Protein 2QK1 (pdb70)

B-factor: mean 17.21, std 9.14, range [5.7, 59.02]

Nearest PDB structures (foldseek):
  4u3j-assembly1_C  TM=9.908E-01  e=1.001E-27  Saccharomyces cerevisiae
  6mzf-assembly2_Z  TM=9.252E-01  e=6.925E-16  Lachancea kluyveri NRRL Y-12651
  6mze-assembly2_Z  TM=9.249E-01  e=9.426E-16  Lachancea kluyveri NRRL Y-12651
  6mzf-assembly2_S  TM=9.230E-01  e=1.341E-15  Lachancea kluyveri NRRL Y-12651
  6mze-assembly2_S  TM=9.216E-01  e=4.032E-15  Lachancea kluyveri NRRL Y-12651

CATH classification: 1.25.10.10

Organism: Saccharomyces cerevisiae (strain ATCC 204508 / S288c) (NCBI:txid559292)

Structure (mmCIF, N/CA/C/O backbone):
data_2QK1
#
_entry.id   2QK1
#
_cell.length_a   28.441
_cell.length_b   80.649
_cell.length_c   97.919
_cell.angle_alpha   90.000
_cell.angle_beta   90.000
_cell.angle_gamma   90.000
#
_symmetry.space_group_name_H-M   'P 21 21 21'
#
loop_
_entity.id
_entity.type
_entity.pdbx_description
1 polymer 'Protein STU2'
2 water water
#
loop_
_atom_site.group_PDB
_atom_site.id
_atom_site.type_symbol
_atom_site.label_atom_id
_atom_site.label_alt_id
_atom_site.label_comp_id
_atom_site.label_asym_id
_atom_site.label_entity_id
_atom_site.label_seq_id
_atom_site.pdbx_PDB_ins_code
_atom_site.Cartn_x
_atom_site.Cartn_y
_atom_site.Cartn_z
_atom_site.occupancy
_atom_site.B_iso_or_equiv
_atom_site.auth_seq_id
_atom_site.auth_comp_id
_atom_site.auth_asym_id
_atom_site.auth_atom_id
_atom_site.pdbx_PDB_model_num
ATOM 1 N N . SER A 1 2 ? 1.629 43.398 10.159 1.00 33.77 313 SER A N 1
ATOM 2 C CA . SER A 1 2 ? 1.156 43.498 8.749 1.00 32.35 313 SER A CA 1
ATOM 3 C C . SER A 1 2 ? 2.042 42.687 7.806 1.00 30.16 313 SER A C 1
ATOM 4 O O . SER A 1 2 ? 2.327 43.113 6.683 1.00 30.29 313 SER A O 1
ATOM 7 N N . HIS A 1 3 ? 2.482 41.520 8.271 1.00 27.27 314 HIS A N 1
ATOM 8 C CA . HIS A 1 3 ? 3.324 40.645 7.461 1.00 24.49 314 HIS A CA 1
ATOM 9 C C . HIS A 1 3 ? 2.797 39.211 7.469 1.00 22.15 314 HIS A C 1
ATOM 10 O O . HIS A 1 3 ? 1.971 38.846 8.307 1.00 21.55 314 HIS A O 1
ATOM 25 N N . ALA A 1 5 ? 4.617 36.121 7.763 1.00 13.92 316 ALA A N 1
ATOM 26 C CA . ALA A 1 5 ? 5.247 35.111 8.610 1.00 13.49 316 ALA A CA 1
ATOM 27 C C . ALA A 1 5 ? 4.950 35.245 10.104 1.00 13.89 316 ALA A C 1
ATOM 28 O O . ALA A 1 5 ? 4.767 36.344 10.619 1.00 15.67 316 ALA A O 1
ATOM 30 N N . SER A 1 6 ? 4.896 34.102 10.783 1.00 12.64 317 SER A N 1
ATOM 31 C CA . SER A 1 6 ? 4.685 34.034 12.230 1.00 13.30 317 SER A CA 1
ATOM 32 C C . SER A 1 6 ? 5.720 33.007 12.653 1.00 12.75 317 SER A C 1
ATOM 33 O O . SER A 1 6 ? 5.443 31.802 12.710 1.00 13.41 317 SER A O 1
ATOM 44 N N . LEU A 1 8 ? 9.149 31.420 14.994 1.00 11.54 319 LEU A N 1
ATOM 45 C CA . LEU A 1 8 ? 9.660 31.134 16.319 1.00 11.35 319 LEU A CA 1
ATOM 46 C C . LEU A 1 8 ? 10.808 32.121 16.538 1.00 10.64 319 LEU A C 1
ATOM 47 O O . LEU A 1 8 ? 11.691 32.248 15.694 1.00 11.18 319 LEU A O 1
ATOM 52 N N . PRO A 1 9 ? 10.796 32.855 17.658 1.00 11.72 320 PRO A N 1
ATOM 53 C CA . PRO A 1 9 ? 11.885 33.808 17.897 1.00 13.68 320 PRO A CA 1
ATOM 54 C C . PRO A 1 9 ? 13.224 33.092 18.082 1.00 13.36 320 PRO A C 1
ATOM 55 O O . PRO A 1 9 ? 13.276 31.981 18.614 1.00 13.71 320 PRO A O 1
ATOM 59 N N . GLU A 1 10 ? 14.302 33.726 17.634 1.00 13.57 321 GLU A N 1
ATOM 60 C CA . GLU A 1 10 ? 15.631 33.146 17.791 1.00 14.28 321 GLU A CA 1
ATOM 61 C C . GLU A 1 10 ? 16.150 33.452 19.190 1.00 14.20 321 GLU A C 1
ATOM 62 O O . GLU A 1 10 ? 15.757 34.447 19.810 1.00 15.72 321 GLU A O 1
ATOM 68 N N . GLU A 1 11 ? 17.032 32.592 19.682 1.00 13.00 322 GLU A N 1
ATOM 69 C CA . GLU A 1 11 ? 17.595 32.739 21.018 1.00 13.21 322 GLU A CA 1
ATOM 70 C C . GLU A 1 11 ? 19.111 32.861 20.971 1.00 12.50 322 GLU A C 1
ATOM 71 O O . GLU A 1 11 ? 19.745 32.454 20.002 1.00 11.43 322 GLU A O 1
ATOM 77 N N . THR A 1 12 ? 19.689 33.426 22.026 1.00 11.42 323 THR A N 1
ATOM 78 C CA . THR A 1 12 ? 21.140 33.536 22.114 1.00 11.44 323 THR A CA 1
ATOM 79 C C . THR A 1 12 ? 21.566 32.764 23.356 1.00 11.28 323 THR A C 1
ATOM 80 O O . THR A 1 12 ? 20.809 32.672 24.327 1.00 13.87 323 THR A O 1
ATOM 84 N N . ILE A 1 13 ? 22.763 32.189 23.322 1.00 10.54 324 ILE A N 1
ATOM 85 C CA . ILE A 1 13 ? 23.259 31.431 24.462 1.00 10.32 324 ILE A CA 1
ATOM 86 C C . ILE A 1 13 ? 24.662 31.863 24.887 1.00 10.66 324 ILE A C 1
ATOM 87 O O . ILE A 1 13 ? 25.068 31.621 26.022 1.00 12.59 324 ILE A O 1
ATOM 92 N N . LEU A 1 14 ? 25.399 32.498 23.980 1.00 11.83 325 LEU A N 1
ATOM 93 C CA . LEU A 1 14 ? 26.759 32.936 24.286 1.00 10.62 325 LEU A CA 1
ATOM 94 C C . LEU A 1 14 ? 26.785 33.950 25.430 1.00 12.09 325 LEU A C 1
ATOM 95 O O . LEU A 1 14 ? 27.740 34.000 26.211 1.00 13.50 325 LEU A O 1
ATOM 100 N N . ASP A 1 15 ? 25.726 34.742 25.535 1.00 12.03 326 ASP A N 1
ATOM 101 C CA . ASP A 1 15 ? 25.617 35.747 26.587 1.00 13.84 326 ASP A CA 1
ATOM 102 C C . ASP A 1 15 ? 25.290 35.089 27.927 1.00 13.58 326 ASP A C 1
ATOM 103 O O . ASP A 1 15 ? 25.350 35.736 28.977 1.00 15.40 326 ASP A O 1
ATOM 108 N N . LYS A 1 16 ? 24.953 33.803 27.888 1.00 13.17 327 LYS A N 1
ATOM 109 C CA . LYS A 1 16 ? 24.592 33.067 29.095 1.00 12.85 327 LYS A CA 1
ATOM 110 C C . LYS A 1 16 ? 25.691 32.152 29.624 1.00 13.20 327 LYS A C 1
ATOM 111 O O . LYS A 1 16 ? 25.476 31.398 30.576 1.00 12.42 327 LYS A O 1
ATOM 117 N N . LEU A 1 17 ? 26.862 32.199 28.997 1.00 13.35 328 LEU A N 1
ATOM 118 C CA . LEU A 1 17 ? 27.989 31.396 29.464 1.00 14.18 328 LEU A CA 1
ATOM 119 C C . LEU A 1 17 ? 28.511 32.054 30.736 1.00 13.47 328 LEU A C 1
ATOM 120 O O . LEU A 1 17 ? 28.771 33.256 30.747 1.00 14.55 328 LEU A O 1
ATOM 125 N N . PRO A 1 18 ? 28.661 31.284 31.826 1.00 13.42 329 PRO A N 1
ATOM 126 C CA . PRO A 1 18 ? 29.165 31.862 33.077 1.00 14.58 329 PRO A CA 1
ATOM 127 C C . PRO A 1 18 ? 30.528 32.523 32.867 1.00 15.69 329 PRO A C 1
ATOM 128 O O . PRO A 1 18 ? 31.326 32.070 32.048 1.00 16.61 329 PRO A O 1
ATOM 132 N N . LYS A 1 19 ? 30.797 33.593 33.607 1.00 15.30 330 LYS A N 1
ATOM 133 C CA . LYS A 1 19 ? 32.064 34.295 33.455 1.00 18.55 330 LYS A CA 1
ATOM 134 C C . LYS A 1 19 ? 33.261 33.429 33.840 1.00 18.70 330 LYS A C 1
ATOM 135 O O . LYS A 1 19 ? 34.385 33.699 33.422 1.00 21.15 330 LYS A O 1
ATOM 141 N N . ASP A 1 20 ? 33.019 32.386 34.625 1.00 19.34 331 ASP A N 1
ATOM 142 C CA . ASP A 1 20 ? 34.092 31.499 35.056 1.00 20.21 331 ASP A CA 1
ATOM 143 C C . ASP A 1 20 ? 34.118 30.204 34.244 1.00 18.79 331 ASP A C 1
ATOM 144 O O . ASP A 1 20 ? 34.770 29.235 34.633 1.00 16.11 331 ASP A O 1
ATOM 149 N N . PHE A 1 21 ? 33.415 30.191 33.114 1.00 15.30 332 PHE A N 1
ATOM 150 C CA . PHE A 1 21 ? 33.364 28.999 32.271 1.00 14.42 332 PHE A CA 1
ATOM 151 C C . PHE A 1 21 ? 34.746 28.624 31.737 1.00 13.91 332 PHE A C 1
ATOM 152 O O . PHE A 1 21 ? 35.154 27.467 31.810 1.00 13.43 332 PHE A O 1
ATOM 160 N N . GLN A 1 22 ? 35.454 29.613 31.197 1.00 13.95 333 GLN A N 1
ATOM 161 C CA . GLN A 1 22 ? 36.787 29.411 30.642 1.00 16.64 333 GLN A CA 1
ATOM 162 C C . GLN A 1 22 ? 37.724 28.809 31.689 1.00 16.69 333 GLN A C 1
ATOM 163 O O . GLN A 1 22 ? 38.476 27.876 31.410 1.00 17.15 333 GLN A O 1
ATOM 169 N N . GLU A 1 23 ? 37.665 29.352 32.897 1.00 16.30 334 GLU A N 1
ATOM 170 C CA . GLU A 1 23 ? 38.498 28.898 34.003 1.00 16.40 334 GLU A CA 1
ATOM 171 C C . GLU A 1 23 ? 38.172 27.465 34.416 1.00 13.98 334 GLU A C 1
ATOM 172 O O . GLU A 1 23 ? 39.065 26.627 34.579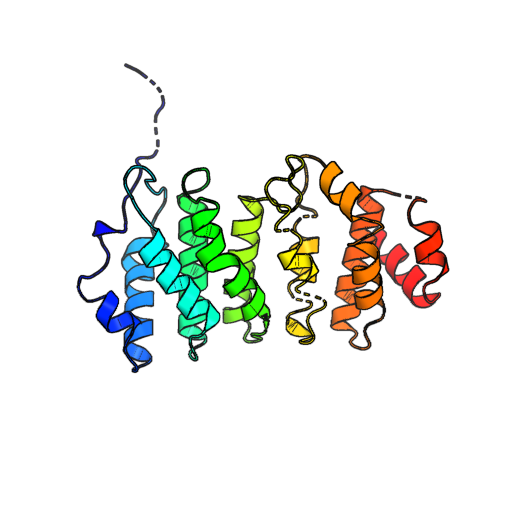 1.00 13.99 334 GLU A O 1
ATOM 178 N N . ARG A 1 24 ? 36.887 27.185 34.590 1.00 13.45 335 ARG A N 1
ATOM 179 C CA . ARG A 1 24 ? 36.464 25.859 35.014 1.00 13.21 335 ARG A CA 1
ATOM 180 C C . ARG A 1 24 ? 36.668 24.788 33.953 1.00 13.92 335 ARG A C 1
ATOM 181 O O . ARG A 1 24 ? 37.074 23.672 34.268 1.00 12.74 335 ARG A O 1
ATOM 189 N N . ILE A 1 25 ? 36.395 25.128 32.698 1.00 13.80 336 ILE A N 1
ATOM 190 C CA . ILE A 1 25 ? 36.529 24.161 31.615 1.00 15.79 336 ILE A CA 1
ATOM 191 C C . ILE A 1 25 ? 37.985 23.759 31.346 1.00 16.14 336 ILE A C 1
ATOM 192 O O . ILE A 1 25 ? 38.244 22.715 30.746 1.00 18.57 336 ILE A O 1
ATOM 197 N N . THR A 1 26 ? 38.929 24.578 31.802 1.00 16.13 337 THR A N 1
ATOM 198 C CA . THR A 1 26 ? 40.352 24.289 31.615 1.00 17.77 337 THR A CA 1
ATOM 199 C C . THR A 1 26 ? 41.013 23.843 32.914 1.00 17.91 337 THR A C 1
ATOM 200 O O . THR A 1 26 ? 42.237 23.707 32.987 1.00 18.18 337 THR A O 1
ATOM 204 N N . SER A 1 27 ? 40.202 23.615 33.940 1.00 16.69 338 SER A N 1
ATOM 205 C CA . SER A 1 27 ? 40.713 23.175 35.234 1.00 17.71 338 SER A CA 1
ATOM 206 C C . SER A 1 27 ? 41.212 21.735 35.158 1.00 18.61 338 SER A C 1
ATOM 207 O O . SER A 1 27 ? 40.728 20.946 34.348 1.00 17.86 338 SER A O 1
ATOM 210 N N . SER A 1 28 ? 42.184 21.404 36.004 1.00 18.71 339 SER A N 1
ATOM 211 C CA . SER A 1 28 ? 42.736 20.057 36.047 1.00 19.85 339 SER A CA 1
ATOM 212 C C . SER A 1 28 ? 41.773 19.133 36.790 1.00 19.78 339 SER A C 1
ATOM 213 O O . SER A 1 28 ? 41.820 17.911 36.635 1.00 19.52 339 SER A O 1
ATOM 216 N N . LYS A 1 29 ? 40.899 19.723 37.599 1.00 18.12 340 LYS A N 1
ATOM 217 C CA . LYS A 1 29 ? 39.927 18.948 38.357 1.00 18.13 340 LYS A CA 1
ATOM 218 C C . LYS A 1 29 ? 38.782 18.504 37.451 1.00 18.46 340 LYS A C 1
ATOM 219 O O . LYS A 1 29 ? 38.136 19.325 36.803 1.00 18.77 340 LYS A O 1
ATOM 225 N N . TRP A 1 30 ? 38.544 17.197 37.409 1.00 17.51 341 TRP A N 1
ATOM 226 C CA . TRP A 1 30 ? 37.478 16.627 36.594 1.00 16.84 341 TRP A CA 1
ATOM 227 C C . TRP A 1 30 ? 36.113 17.221 36.919 1.00 16.75 341 TRP A C 1
ATOM 228 O O . TRP A 1 30 ? 35.353 17.569 36.015 1.00 16.13 341 TRP A O 1
ATOM 239 N N . LYS A 1 31 ? 35.802 17.328 38.208 1.00 16.21 342 LYS A N 1
ATOM 240 C CA . LYS A 1 31 ? 34.517 17.870 38.631 1.00 18.08 342 LYS A CA 1
ATOM 241 C C . LYS A 1 31 ? 34.295 19.299 38.154 1.00 16.47 342 LYS A C 1
ATOM 242 O O . LYS A 1 31 ? 33.164 19.684 37.861 1.00 15.28 342 LYS A O 1
ATOM 248 N N . ASP A 1 32 ? 35.360 20.090 38.074 1.00 13.28 343 ASP A N 1
ATOM 249 C CA . ASP A 1 32 ? 35.212 21.469 37.614 1.00 14.80 343 ASP A CA 1
ATOM 250 C C . ASP A 1 32 ? 34.730 21.518 36.169 1.00 13.54 343 ASP A C 1
ATOM 251 O O . ASP A 1 32 ? 33.834 22.291 35.836 1.00 13.43 343 ASP A O 1
ATOM 256 N N . ARG A 1 33 ? 35.328 20.694 35.313 1.00 13.47 344 ARG A N 1
ATOM 257 C CA . ARG A 1 33 ? 34.955 20.665 33.901 1.00 13.38 344 ARG A CA 1
ATOM 258 C C . ARG A 1 33 ? 33.544 20.122 33.684 1.00 13.80 344 ARG A C 1
ATOM 259 O O . ARG A 1 33 ? 32.758 20.690 32.923 1.00 12.86 344 ARG A O 1
ATOM 267 N N . VAL A 1 34 ? 33.221 19.018 34.349 1.00 12.61 345 VAL A N 1
ATOM 268 C CA . VAL A 1 34 ? 31.902 18.421 34.205 1.00 13.83 345 VAL A CA 1
ATOM 269 C C . VAL A 1 34 ? 30.790 19.325 34.732 1.00 15.10 345 VAL A C 1
ATOM 270 O O . VAL A 1 34 ? 29.753 19.473 34.084 1.00 12.85 345 VAL A O 1
ATOM 274 N N . GLU A 1 35 ? 30.995 19.936 35.896 1.00 14.80 346 GLU A N 1
ATOM 275 C CA . GLU A 1 35 ? 29.966 20.813 36.446 1.00 15.07 346 GLU A CA 1
ATOM 276 C C . GLU A 1 35 ? 29.711 21.987 35.513 1.00 13.35 346 GLU A C 1
ATOM 277 O O . GLU A 1 35 ? 28.566 22.400 35.323 1.00 12.74 346 GLU A O 1
ATOM 283 N N . ALA A 1 36 ? 30.775 22.523 34.929 1.00 11.91 347 ALA A N 1
ATOM 284 C CA . ALA A 1 36 ? 30.640 23.648 34.012 1.00 11.81 347 ALA A CA 1
ATOM 285 C C . ALA A 1 36 ? 29.847 23.215 32.782 1.00 11.91 347 ALA A C 1
ATOM 286 O O . ALA A 1 36 ? 28.939 23.917 32.341 1.00 11.00 347 ALA A O 1
ATOM 288 N N . LEU A 1 37 ? 30.190 22.048 32.243 1.00 11.53 348 LEU A N 1
ATOM 289 C CA . LEU A 1 37 ? 29.515 21.522 31.059 1.00 11.08 348 LEU A CA 1
ATOM 290 C C . LEU A 1 37 ? 28.065 21.147 31.340 1.00 11.75 348 LEU A C 1
ATOM 291 O O . LEU A 1 37 ? 27.161 21.511 30.587 1.00 11.54 348 LEU A O 1
ATOM 296 N N . GLU A 1 38 ? 27.852 20.420 32.430 1.00 12.36 349 GLU A N 1
ATOM 297 C CA . GLU A 1 38 ? 26.520 19.960 32.789 1.00 14.11 349 GLU A CA 1
ATOM 298 C C . GLU A 1 38 ? 25.557 21.072 33.174 1.00 12.45 349 GLU A C 1
ATOM 299 O O . GLU A 1 38 ? 24.381 21.027 32.815 1.00 12.38 349 GLU A O 1
ATOM 305 N N . GLU A 1 39 ? 26.048 22.070 33.901 1.00 12.98 350 GLU A N 1
ATOM 306 C CA . GLU A 1 39 ? 25.192 23.175 34.300 1.00 13.11 350 GLU A CA 1
ATOM 307 C C . GLU A 1 39 ? 24.778 24.021 33.101 1.00 11.38 350 GLU A C 1
ATOM 308 O O . GLU A 1 39 ? 23.640 24.480 33.028 1.00 12.71 350 GLU A O 1
ATOM 314 N N . PHE A 1 40 ? 25.689 24.222 32.155 1.00 10.28 351 PHE A N 1
ATOM 315 C CA . PHE A 1 40 ? 25.347 25.003 30.974 1.00 9.43 351 PHE A CA 1
ATOM 316 C C . PHE A 1 40 ? 24.359 24.192 30.135 1.00 10.54 351 PHE A C 1
ATOM 317 O O . PHE A 1 40 ? 23.432 24.746 29.542 1.00 11.13 351 PHE A O 1
ATOM 325 N N . TRP A 1 41 ? 24.554 22.878 30.092 1.00 11.26 352 TRP A N 1
ATOM 326 C CA . TRP A 1 41 ? 23.652 22.018 29.334 1.00 12.98 352 TRP A CA 1
ATOM 327 C C . TRP A 1 41 ? 22.256 21.974 29.957 1.00 13.03 352 TRP A C 1
ATOM 328 O O . TRP A 1 41 ? 21.260 22.224 29.279 1.00 13.82 352 TRP A O 1
ATOM 339 N N . ASP A 1 42 ? 22.185 21.655 31.245 1.00 14.80 353 ASP A N 1
ATOM 340 C CA . ASP A 1 42 ? 20.895 21.571 31.928 1.00 16.01 353 ASP A CA 1
ATOM 341 C C . ASP A 1 42 ? 20.082 22.864 31.899 1.00 16.09 353 ASP A C 1
ATOM 342 O O . ASP A 1 42 ? 18.896 22.852 31.568 1.00 18.11 353 ASP A O 1
ATOM 347 N N . SER A 1 43 ? 20.719 23.980 32.237 1.00 14.74 354 SER A N 1
ATOM 348 C CA . SER A 1 43 ? 20.022 25.259 32.310 1.00 14.78 354 SER A CA 1
ATOM 349 C C . SER A 1 43 ? 19.904 26.092 31.046 1.00 14.47 354 SER A C 1
ATOM 350 O O . SER A 1 43 ? 19.023 26.944 30.955 1.00 15.12 354 SER A O 1
ATOM 353 N N . VAL A 1 44 ? 20.772 25.859 30.069 1.00 13.48 355 VAL A N 1
ATOM 354 C CA . VAL A 1 44 ? 20.732 26.668 28.859 1.00 13.15 355 VAL A CA 1
ATOM 355 C C . VAL A 1 44 ? 20.521 25.914 27.549 1.00 14.49 355 VAL A C 1
ATOM 356 O O . VAL A 1 44 ? 19.481 26.060 26.907 1.00 15.40 355 VAL A O 1
ATOM 360 N N . LEU A 1 45 ? 21.500 25.107 27.154 1.00 12.71 356 LEU A N 1
ATOM 361 C CA . LEU A 1 45 ? 21.412 24.377 25.892 1.00 12.85 356 LEU A CA 1
ATOM 362 C C . LEU A 1 45 ? 20.255 23.392 25.743 1.00 13.72 356 LEU A C 1
ATOM 363 O O . LEU A 1 45 ? 19.563 23.392 24.724 1.00 13.60 356 LEU A O 1
ATOM 368 N N . SER A 1 46 ? 20.047 22.549 26.748 1.00 14.84 357 SER A N 1
ATOM 369 C CA . SER A 1 46 ? 18.997 21.538 26.680 1.00 16.75 357 SER A CA 1
ATOM 370 C C . SER A 1 46 ? 17.592 22.070 26.405 1.00 18.15 357 SER A C 1
ATOM 371 O O . SER A 1 46 ? 16.731 21.324 25.938 1.00 22.99 357 SER A O 1
ATOM 374 N N . GLN A 1 47 ? 17.353 23.348 26.684 1.00 16.92 358 GLN A N 1
ATOM 375 C CA . GLN A 1 47 ? 16.030 23.923 26.460 1.00 18.26 358 GLN A CA 1
ATOM 376 C C . GLN A 1 47 ? 15.972 24.820 25.224 1.00 17.15 358 GLN A C 1
ATOM 377 O O . GLN A 1 47 ? 14.930 25.402 24.923 1.00 18.67 358 GLN A O 1
ATOM 383 N N . THR A 1 48 ? 17.087 24.921 24.506 1.00 14.39 359 THR A N 1
ATOM 384 C CA . THR A 1 48 ? 17.163 25.768 23.316 1.00 14.07 359 THR A CA 1
ATOM 385 C C . THR A 1 48 ? 16.342 25.235 22.141 1.00 12.73 359 THR A C 1
ATOM 386 O O . THR A 1 48 ? 16.400 24.050 21.822 1.00 13.79 359 THR A O 1
ATOM 390 N N . LYS A 1 49 ? 15.589 26.122 21.492 1.00 13.01 360 LYS A N 1
ATOM 391 C CA . LYS A 1 49 ? 14.744 25.729 20.364 1.00 13.22 360 LYS A CA 1
ATOM 392 C C . LYS A 1 49 ? 15.191 26.280 19.010 1.00 11.53 360 LYS A C 1
ATOM 393 O O . LYS A 1 49 ? 14.936 25.669 17.972 1.00 13.56 360 LYS A O 1
ATOM 399 N N . LYS A 1 50 ? 15.852 27.432 19.020 1.00 10.76 361 LYS A N 1
ATOM 400 C CA . LYS A 1 50 ? 16.294 28.061 17.782 1.00 9.37 361 LYS A CA 1
ATOM 401 C C . LYS A 1 50 ? 17.390 29.069 18.102 1.00 9.45 361 LYS A C 1
ATOM 402 O O . LYS A 1 50 ? 17.170 30.005 18.870 1.00 10.83 361 LYS A O 1
ATOM 408 N N . LEU A 1 51 ? 18.569 28.872 17.518 1.00 7.97 362 LEU A N 1
ATOM 409 C CA . LEU A 1 51 ? 19.706 29.755 17.773 1.00 8.08 362 LEU A CA 1
ATOM 410 C C . LEU A 1 51 ? 19.954 30.831 16.721 1.00 8.72 362 LEU A C 1
ATOM 411 O O . LEU A 1 51 ? 19.818 30.598 15.522 1.00 9.07 362 LEU A O 1
ATOM 416 N N . LYS A 1 52 ? 20.337 32.009 17.197 1.00 7.97 363 LYS A N 1
ATOM 417 C CA . LYS A 1 52 ? 20.642 33.146 16.334 1.00 7.60 363 LYS A CA 1
ATOM 418 C C . LYS A 1 52 ? 22.056 32.995 15.775 1.00 7.64 363 LYS A C 1
ATOM 419 O O . LYS A 1 52 ? 22.982 32.649 16.512 1.00 8.65 363 LYS A O 1
ATOM 425 N N . SER A 1 53 ? 22.226 33.268 14.482 1.00 8.74 364 SER A N 1
ATOM 426 C CA . SER A 1 53 ? 23.538 33.163 13.848 1.00 8.55 364 SER A CA 1
ATOM 427 C C . SER A 1 53 ? 24.223 34.521 13.751 1.00 10.62 364 SER A C 1
ATOM 428 O O . SER A 1 53 ? 25.409 34.657 14.048 1.00 10.76 364 SER A O 1
ATOM 431 N N . THR A 1 54 ? 23.450 35.518 13.343 1.00 10.84 365 THR A N 1
ATOM 432 C CA . THR A 1 54 ? 23.940 36.878 13.150 1.00 13.14 365 THR A CA 1
ATOM 433 C C . THR A 1 54 ? 24.664 37.474 14.353 1.00 12.55 365 THR A C 1
ATOM 434 O O . THR A 1 54 ? 24.105 37.581 15.443 1.00 12.53 365 THR A O 1
ATOM 438 N N . SER A 1 55 ? 25.924 37.844 14.134 1.00 14.73 366 SER A N 1
ATOM 439 C CA . SER A 1 55 ? 26.771 38.441 15.162 1.00 15.61 366 SER A CA 1
ATOM 440 C C . SER A 1 55 ? 27.019 37.556 16.377 1.00 14.85 366 SER A C 1
ATOM 441 O O . SER A 1 55 ? 27.416 38.043 17.437 1.00 15.98 366 SER A O 1
ATOM 444 N N . GLN A 1 56 ? 26.777 36.259 16.227 1.00 10.93 367 GLN A N 1
ATOM 445 C CA . GLN A 1 56 ? 27.017 35.314 17.312 1.00 10.41 367 GLN A CA 1
ATOM 446 C C . GLN A 1 56 ? 28.169 34.420 16.856 1.00 10.45 367 GLN A C 1
ATOM 447 O O . GLN A 1 56 ? 27.995 33.583 15.970 1.00 13.14 367 GLN A O 1
ATOM 453 N N . ASN A 1 57 ? 29.349 34.608 17.442 1.00 9.41 368 ASN A N 1
ATOM 454 C CA . ASN A 1 57 ? 30.507 33.806 17.060 1.00 8.43 368 ASN A CA 1
ATOM 455 C C . ASN A 1 57 ? 30.642 32.601 17.990 1.00 7.98 368 ASN A C 1
ATOM 456 O O . ASN A 1 57 ? 31.158 32.711 19.102 1.00 9.17 368 ASN A O 1
ATOM 461 N N . TYR A 1 58 ? 30.171 31.449 17.522 1.00 7.12 369 TYR A N 1
ATOM 462 C CA . TYR A 1 58 ? 30.216 30.225 18.317 1.00 7.32 369 TYR A CA 1
ATOM 463 C C . TYR A 1 58 ? 31.548 29.485 18.285 1.00 8.17 369 TYR A C 1
ATOM 464 O O . TYR A 1 58 ? 31.681 28.454 18.934 1.00 7.31 369 TYR A O 1
ATOM 473 N N . SER A 1 59 ? 32.526 30.003 17.547 1.00 8.49 370 SER A N 1
ATOM 474 C CA . SER A 1 59 ? 33.814 29.323 17.421 1.00 8.52 370 SER A CA 1
ATOM 475 C C . SER A 1 59 ? 34.516 28.982 18.733 1.00 7.01 370 SER A C 1
ATOM 476 O O . SER A 1 59 ? 34.986 27.862 18.910 1.00 8.97 370 SER A O 1
ATOM 479 N N . ASN A 1 60 ? 34.594 29.942 19.645 1.00 7.35 371 ASN A N 1
ATOM 480 C CA . ASN A 1 60 ? 35.257 29.704 20.922 1.00 8.69 371 ASN A CA 1
ATOM 481 C C . ASN A 1 60 ? 34.619 28.539 21.668 1.00 8.59 371 ASN A C 1
ATOM 482 O O . ASN A 1 60 ? 35.311 27.623 22.109 1.00 8.67 371 ASN A O 1
ATOM 487 N N . LEU A 1 61 ? 33.296 28.576 21.805 1.00 8.69 372 LEU A N 1
ATOM 488 C CA . LEU A 1 61 ? 32.580 27.521 22.512 1.00 8.78 372 LEU A CA 1
ATOM 489 C C . LEU A 1 61 ? 32.712 26.164 21.819 1.00 7.37 372 LEU A C 1
ATOM 490 O O . LEU A 1 61 ? 32.989 25.156 22.469 1.00 7.28 372 LEU A O 1
ATOM 495 N N . LEU A 1 62 ? 32.511 26.138 20.503 1.00 7.33 373 LEU A N 1
ATOM 496 C CA . LEU A 1 62 ? 32.632 24.894 19.746 1.00 7.96 373 LEU A CA 1
ATOM 497 C C . LEU A 1 62 ? 34.072 24.382 19.779 1.00 7.95 373 LEU A C 1
ATOM 498 O O . LEU A 1 62 ? 34.303 23.170 19.806 1.00 7.86 373 LEU A O 1
ATOM 503 N N . GLY A 1 63 ? 35.034 25.305 19.793 1.00 8.36 374 GLY A N 1
ATOM 504 C CA . GLY A 1 63 ? 36.433 24.917 19.855 1.00 9.38 374 GLY A CA 1
ATOM 505 C C . GLY A 1 63 ? 36.722 24.253 21.189 1.00 8.88 374 GLY A C 1
ATOM 506 O O . GLY A 1 63 ? 37.481 23.287 21.275 1.00 9.40 374 GLY A O 1
ATOM 507 N N . ILE A 1 64 ? 36.112 24.781 22.244 1.00 9.73 375 ILE A N 1
ATOM 508 C CA . ILE A 1 64 ? 36.286 24.216 23.572 1.00 8.34 375 ILE A CA 1
ATOM 509 C C . ILE A 1 64 ? 35.718 22.796 23.580 1.00 8.28 375 ILE A C 1
ATOM 510 O O . ILE A 1 64 ? 36.358 21.874 24.078 1.00 7.12 375 ILE A O 1
ATOM 515 N N . TYR A 1 65 ? 34.530 22.618 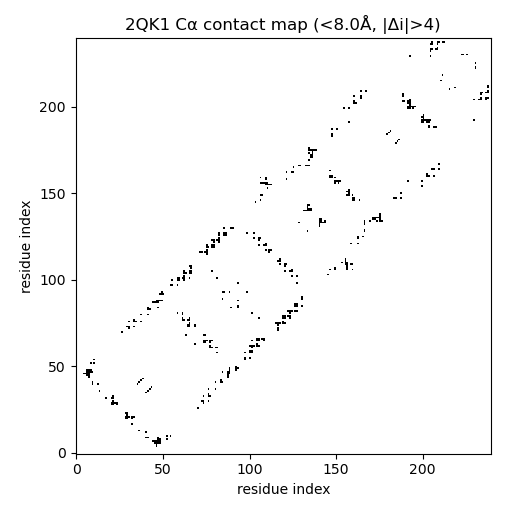23.007 1.00 7.38 376 TYR A N 1
ATOM 516 C CA . TYR A 1 65 ? 33.913 21.294 22.960 1.00 7.96 376 TYR A CA 1
ATOM 517 C C . TYR A 1 65 ? 34.760 20.338 22.120 1.00 8.24 376 TYR A C 1
ATOM 518 O O . TYR A 1 65 ? 34.953 19.180 22.490 1.00 9.90 376 TYR A O 1
ATOM 527 N N . GLY A 1 66 ? 35.262 20.834 20.992 1.00 8.42 377 GLY A N 1
ATOM 528 C CA . GLY A 1 66 ? 36.079 20.011 20.115 1.00 9.23 377 GLY A CA 1
ATOM 529 C C . GLY A 1 66 ? 37.334 19.531 20.814 1.00 10.97 377 GLY A C 1
ATOM 530 O O . GLY A 1 66 ? 37.726 18.372 20.678 1.00 11.80 377 GLY A O 1
ATOM 531 N N . HIS A 1 67 ? 37.964 20.425 21.568 1.00 10.65 378 HIS A N 1
ATOM 532 C CA . HIS A 1 67 ? 39.179 20.078 22.296 1.00 13.36 378 HIS A CA 1
ATOM 533 C C . HIS A 1 67 ? 38.876 19.001 23.335 1.00 13.68 378 HIS A C 1
ATOM 534 O O . HIS A 1 67 ? 39.633 18.042 23.490 1.00 14.32 378 HIS A O 1
ATOM 541 N N . ILE A 1 68 ? 37.762 19.163 24.044 1.00 12.33 379 ILE A N 1
ATOM 542 C CA . ILE A 1 68 ? 37.350 18.197 25.057 1.00 11.17 379 ILE A CA 1
ATOM 543 C C . ILE A 1 68 ? 37.115 16.828 24.412 1.00 12.82 379 ILE A C 1
ATOM 544 O O . ILE A 1 68 ? 37.610 15.807 24.889 1.00 12.98 379 ILE A O 1
ATOM 549 N N . ILE A 1 69 ? 36.360 16.814 23.320 1.00 11.49 380 ILE A N 1
ATOM 550 C CA . ILE A 1 69 ? 36.065 15.571 22.622 1.00 12.23 380 ILE A CA 1
ATOM 551 C C . ILE A 1 69 ? 37.350 14.878 22.170 1.00 13.32 380 ILE A C 1
ATOM 552 O O . ILE A 1 69 ? 37.494 13.661 22.296 1.00 14.45 380 ILE A O 1
ATOM 557 N N . GLN A 1 70 ? 38.291 15.666 21.668 1.00 14.81 381 GLN A N 1
ATOM 558 C CA . GLN A 1 70 ? 39.550 15.129 21.175 1.00 18.37 381 GLN A CA 1
ATOM 559 C C . GLN A 1 70 ? 40.540 14.675 22.243 1.00 18.16 381 GLN A C 1
ATOM 560 O O . GLN A 1 70 ? 41.145 13.609 22.115 1.00 20.09 381 GLN A O 1
ATOM 566 N N . LYS A 1 71 ? 40.690 15.462 23.305 1.00 17.09 382 LYS A N 1
ATOM 567 C CA . LYS A 1 71 ? 41.692 15.145 24.317 1.00 17.54 382 LYS A CA 1
ATOM 568 C C . LYS A 1 71 ? 41.319 14.897 25.775 1.00 17.24 382 LYS A C 1
ATOM 569 O O . LYS A 1 71 ? 42.142 14.369 26.524 1.00 17.24 382 LYS A O 1
ATOM 575 N N . ASP A 1 72 ? 40.117 15.269 26.199 1.00 15.16 383 ASP A N 1
ATOM 576 C CA . ASP A 1 72 ? 39.755 15.079 27.603 1.00 14.33 383 ASP A CA 1
ATOM 577 C C . ASP A 1 72 ? 39.833 13.618 28.041 1.00 14.91 383 ASP A C 1
ATOM 578 O O . ASP A 1 72 ? 39.313 12.729 27.375 1.00 13.89 383 ASP A O 1
ATOM 583 N N . ALA A 1 73 ? 40.491 13.381 29.173 1.00 14.93 384 ALA A N 1
ATOM 584 C CA . ALA A 1 73 ? 40.643 12.032 29.703 1.00 16.42 384 ALA A CA 1
ATOM 585 C C . ALA A 1 73 ? 39.360 11.529 30.349 1.00 15.81 384 ALA A C 1
ATOM 586 O O . ALA A 1 73 ? 39.198 10.329 30.567 1.00 16.97 384 ALA A O 1
ATOM 588 N N . ASN A 1 74 ? 38.452 12.447 30.663 1.00 15.25 385 ASN A N 1
ATOM 589 C CA . ASN A 1 74 ? 37.187 12.086 31.290 1.00 14.37 385 ASN A CA 1
ATOM 590 C C . ASN A 1 74 ? 36.110 11.900 30.231 1.00 14.95 385 ASN A C 1
ATOM 591 O O . ASN A 1 74 ? 35.618 12.875 29.664 1.00 15.30 385 ASN A O 1
ATOM 596 N N . ILE A 1 75 ? 35.735 10.650 29.972 1.00 15.40 386 ILE A N 1
ATOM 597 C CA . ILE A 1 75 ? 34.729 10.373 28.954 1.00 15.43 386 ILE A CA 1
ATOM 598 C C . ILE A 1 75 ? 33.354 10.960 29.260 1.00 15.36 386 ILE A C 1
ATOM 599 O O . ILE A 1 75 ? 32.519 11.076 28.365 1.00 16.00 386 ILE A O 1
ATOM 604 N N . GLN A 1 76 ? 33.110 11.336 30.514 1.00 15.22 387 GLN A N 1
ATOM 605 C CA . GLN A 1 76 ? 31.827 11.937 30.852 1.00 16.03 387 GLN A CA 1
ATOM 606 C C . GLN A 1 76 ? 31.804 13.366 30.314 1.00 13.61 387 GLN A C 1
ATOM 607 O O . GLN A 1 76 ? 30.763 13.860 29.884 1.00 14.06 387 GLN A O 1
ATOM 613 N N . ALA A 1 77 ? 32.958 14.025 30.348 1.00 12.60 388 ALA A N 1
ATOM 614 C CA . ALA A 1 77 ? 33.072 15.384 29.833 1.00 11.82 388 ALA A CA 1
ATOM 615 C C . ALA A 1 77 ? 32.932 15.287 28.315 1.00 11.47 388 ALA A C 1
ATOM 616 O O . ALA A 1 77 ? 32.332 16.151 27.673 1.00 9.78 388 ALA A O 1
ATOM 618 N N . VAL A 1 78 ? 33.495 14.224 27.749 1.00 9.92 389 VAL A N 1
ATOM 619 C CA . VAL A 1 78 ? 33.422 13.994 26.310 1.00 10.18 389 VAL A CA 1
ATOM 620 C C . VAL A 1 78 ? 31.966 13.865 25.865 1.00 11.12 389 VAL A C 1
ATOM 621 O O . VAL A 1 78 ? 31.550 14.475 24.880 1.00 10.39 389 VAL A O 1
ATOM 625 N N . ALA A 1 79 ? 31.199 13.057 26.591 1.00 10.34 390 ALA A N 1
ATOM 626 C CA . ALA A 1 79 ? 29.792 12.853 26.269 1.00 10.43 390 ALA A CA 1
ATOM 627 C C . ALA A 1 79 ? 29.012 14.168 26.327 1.00 9.41 390 ALA A C 1
ATOM 628 O O . ALA A 1 79 ? 28.207 14.463 25.442 1.00 10.17 390 ALA A O 1
ATOM 630 N N . LEU A 1 80 ? 29.256 14.959 27.369 1.00 9.26 391 LEU A N 1
ATOM 631 C CA . LEU A 1 80 ? 28.582 16.241 27.525 1.00 9.79 391 LEU A CA 1
ATOM 632 C C . LEU A 1 80 ? 28.934 17.204 26.389 1.00 9.99 391 LEU A C 1
ATOM 633 O O . LEU A 1 80 ? 28.069 17.923 25.892 1.00 10.26 391 LEU A O 1
ATOM 638 N N . ALA A 1 81 ? 30.200 17.218 25.979 1.00 8.32 392 ALA A N 1
ATOM 639 C CA . ALA A 1 81 ? 30.627 18.093 24.891 1.00 8.38 392 ALA A CA 1
ATOM 640 C C . ALA A 1 81 ? 29.966 17.655 23.585 1.00 9.56 392 ALA A C 1
ATOM 641 O O . ALA A 1 81 ? 29.503 18.488 22.807 1.00 8.54 392 ALA A O 1
ATOM 643 N N . ALA A 1 82 ? 29.920 16.346 23.352 1.00 9.77 393 ALA A N 1
ATOM 644 C CA . ALA A 1 82 ? 29.303 15.813 22.140 1.00 10.30 393 ALA A CA 1
ATOM 645 C C . ALA A 1 82 ? 27.827 16.194 22.090 1.00 8.86 393 ALA A C 1
ATOM 646 O O . ALA A 1 82 ? 27.322 16.629 21.056 1.00 9.59 393 ALA A O 1
ATOM 648 N N . GLN A 1 83 ? 27.146 16.031 23.221 1.00 9.83 394 GLN A N 1
ATOM 649 C CA . GLN A 1 83 ? 25.726 16.351 23.338 1.00 10.62 394 GLN A CA 1
ATOM 650 C C . GLN A 1 83 ? 25.494 17.840 23.064 1.00 9.74 394 GLN A C 1
ATOM 651 O O . GLN A 1 83 ? 24.529 18.220 22.393 1.00 8.81 394 GLN A O 1
ATOM 657 N N . SER A 1 84 ? 26.396 18.677 23.568 1.00 8.59 395 SER A N 1
ATOM 658 C CA . SER A 1 84 ? 26.284 20.119 23.385 1.00 9.76 395 SER A CA 1
ATOM 659 C C . SER A 1 84 ? 26.497 20.518 21.929 1.00 9.14 395 SER A C 1
ATOM 660 O O . SER A 1 84 ? 25.783 21.374 21.401 1.00 8.87 395 SER A O 1
ATOM 663 N N . VAL A 1 85 ? 27.483 19.903 21.279 1.00 8.67 396 VAL A N 1
ATOM 664 C CA . VAL A 1 85 ? 27.754 20.196 19.875 1.00 8.29 396 VAL A CA 1
ATOM 665 C C . VAL A 1 85 ? 26.549 19.799 19.022 1.00 7.79 396 VAL A C 1
ATOM 666 O O . VAL A 1 85 ? 26.135 20.541 18.133 1.00 8.00 396 VAL A O 1
ATOM 670 N N . GLU A 1 86 ? 25.988 18.625 19.302 1.00 7.15 397 GLU A N 1
ATOM 671 C CA . GLU A 1 86 ? 24.828 18.126 18.560 1.00 7.41 397 GLU A CA 1
ATOM 672 C C . GLU A 1 86 ? 23.687 19.131 18.645 1.00 7.79 397 GLU A C 1
ATOM 673 O O . GLU A 1 86 ? 23.045 19.442 17.648 1.00 7.87 397 GLU A O 1
ATOM 679 N N . LEU A 1 87 ? 23.446 19.639 19.847 1.00 8.46 398 LEU A N 1
ATOM 680 C CA . LEU A 1 87 ? 22.376 20.603 20.072 1.00 8.00 398 LEU A CA 1
ATOM 681 C C . LEU A 1 87 ? 22.593 21.892 19.289 1.00 8.46 398 LEU A C 1
ATOM 682 O O . LEU A 1 87 ? 21.685 22.373 18.611 1.00 8.14 398 LEU A O 1
ATOM 687 N N . ILE A 1 88 ? 23.797 22.449 19.370 1.00 7.77 399 ILE A N 1
ATOM 688 C CA . ILE A 1 88 ? 24.091 23.691 18.669 1.00 7.64 399 ILE A CA 1
ATOM 689 C C . ILE A 1 88 ? 23.914 23.558 17.157 1.00 8.03 399 ILE A C 1
ATOM 690 O O . ILE A 1 88 ? 23.356 24.448 16.513 1.00 8.88 399 ILE A O 1
ATOM 695 N N . CYS A 1 89 ? 24.366 22.443 16.591 1.00 7.66 400 CYS A N 1
ATOM 696 C CA . CYS A 1 89 ? 24.225 22.229 15.152 1.00 8.03 400 CYS A CA 1
ATOM 697 C C . CYS A 1 89 ? 22.749 22.112 14.767 1.00 7.12 400 CYS A C 1
ATOM 698 O O . CYS A 1 89 ? 22.284 22.749 13.820 1.00 7.16 400 CYS A O 1
ATOM 701 N N . ASP A 1 90 ? 22.015 21.306 15.524 1.00 8.01 401 ASP A N 1
ATOM 702 C CA . ASP A 1 90 ? 20.599 21.078 15.262 1.00 8.95 401 ASP A CA 1
ATOM 703 C C . ASP A 1 90 ? 19.705 22.309 15.442 1.00 9.64 401 ASP A C 1
ATOM 704 O O . ASP A 1 90 ? 18.703 22.452 14.740 1.00 9.15 401 ASP A O 1
ATOM 709 N N . LYS A 1 91 ? 20.063 23.206 16.358 1.00 8.51 402 LYS A N 1
ATOM 710 C CA . LYS A 1 91 ? 19.231 24.383 16.591 1.00 9.94 402 LYS A CA 1
ATOM 711 C C . LYS A 1 91 ? 19.686 25.639 15.856 1.00 9.30 402 LYS A C 1
ATOM 712 O O . LYS A 1 91 ? 18.932 26.601 15.741 1.00 9.67 402 LYS A O 1
ATOM 718 N N . LEU A 1 92 ? 20.915 25.625 15.349 1.00 9.09 403 LEU A N 1
ATOM 719 C CA . LEU A 1 92 ? 21.433 26.750 14.582 1.00 7.80 403 LEU A CA 1
ATOM 720 C C . LEU A 1 92 ? 21.170 26.430 13.107 1.00 7.90 403 LEU A C 1
ATOM 721 O O . LEU A 1 92 ? 20.763 27.297 12.336 1.00 8.26 403 LEU A O 1
ATOM 726 N N . LYS A 1 93 ? 21.381 25.164 12.745 1.00 7.56 404 LYS A N 1
ATOM 727 C CA . LYS A 1 93 ? 21.202 24.665 11.380 1.00 8.01 404 LYS A CA 1
ATOM 728 C C . LYS A 1 93 ? 22.094 25.439 10.410 1.00 9.24 404 LYS A C 1
ATOM 729 O O . LYS A 1 93 ? 23.012 26.143 10.831 1.00 9.09 404 LYS A O 1
ATOM 735 N N . THR A 1 94 ? 21.833 25.302 9.116 1.00 9.37 405 THR A N 1
ATOM 736 C CA . THR A 1 94 ? 22.624 25.995 8.105 1.00 9.59 405 THR A CA 1
ATOM 737 C C . THR A 1 94 ? 21.886 27.244 7.634 1.00 9.15 405 THR A C 1
ATOM 738 O O . THR A 1 94 ? 20.655 27.273 7.608 1.00 10.05 405 THR A O 1
ATOM 742 N N . PRO A 1 95 ? 22.626 28.280 7.206 1.00 8.86 406 PRO A N 1
ATOM 743 C CA . PRO A 1 95 ? 24.085 28.400 7.111 1.00 8.27 406 PRO A CA 1
ATOM 744 C C . PRO A 1 95 ? 24.823 28.761 8.398 1.00 8.79 406 PRO A C 1
ATOM 745 O O . PRO A 1 95 ? 26.054 28.800 8.409 1.00 9.14 406 PRO A O 1
ATOM 749 N N . GLY A 1 96 ? 24.071 29.028 9.464 1.00 9.86 407 GLY A N 1
ATOM 750 C CA . GLY A 1 96 ? 24.656 29.414 10.740 1.00 10.92 407 GLY A CA 1
ATOM 751 C C . GLY A 1 96 ? 25.786 28.525 11.217 1.00 9.47 407 GLY A C 1
ATOM 752 O O . GLY A 1 96 ? 26.877 29.005 11.549 1.00 11.99 407 GLY A O 1
ATOM 753 N N . PHE A 1 97 ? 25.523 27.227 11.277 1.00 6.81 408 PHE A N 1
ATOM 754 C CA . PHE A 1 97 ? 26.553 26.289 11.687 1.00 7.88 408 PHE A CA 1
ATOM 755 C C . PHE A 1 97 ? 27.370 26.117 10.414 1.00 8.05 408 PHE A C 1
ATOM 756 O O . PHE A 1 97 ? 27.015 25.337 9.532 1.00 7.98 408 PHE A O 1
ATOM 764 N N . SER A 1 98 ? 28.455 26.877 10.329 1.00 8.25 409 SER A N 1
ATOM 765 C CA . SER A 1 98 ? 29.329 26.911 9.158 1.00 7.42 409 SER A CA 1
ATOM 766 C C . SER A 1 98 ? 30.302 25.752 9.031 1.00 7.74 409 SER A C 1
ATOM 767 O O . SER A 1 98 ? 30.475 24.965 9.960 1.00 7.24 409 SER A O 1
ATOM 770 N N . LYS A 1 99 ? 30.953 25.666 7.873 1.00 7.19 410 LYS A N 1
ATOM 771 C CA . LYS A 1 99 ? 31.944 24.621 7.660 1.00 8.30 410 LYS A CA 1
ATOM 772 C C . LYS A 1 99 ? 33.135 24.919 8.567 1.00 7.42 410 LYS A C 1
ATOM 773 O O . LYS A 1 99 ? 33.850 24.005 8.975 1.00 7.60 410 LYS A O 1
ATOM 779 N N . ASP A 1 100 ? 33.355 26.195 8.889 1.00 8.90 411 ASP A N 1
ATOM 780 C CA . ASP A 1 100 ? 34.449 26.525 9.792 1.00 7.68 411 ASP A CA 1
ATOM 781 C C . ASP A 1 100 ? 34.110 25.920 11.154 1.00 7.70 411 ASP A C 1
ATOM 782 O O . ASP A 1 100 ? 34.974 25.348 11.815 1.00 9.80 411 ASP A O 1
ATOM 787 N N . TYR A 1 101 ? 32.850 26.038 11.570 1.00 6.86 412 TYR A N 1
ATOM 788 C CA . TYR A 1 101 ? 32.438 25.455 12.848 1.00 6.92 412 TYR A CA 1
ATOM 789 C C . TYR A 1 101 ? 32.592 23.937 12.792 1.00 7.80 412 TYR A C 1
ATOM 790 O O . TYR A 1 101 ? 33.060 23.311 13.744 1.00 8.00 412 TYR A O 1
ATOM 799 N N . VAL A 1 102 ? 32.191 23.339 11.673 1.00 7.99 413 VAL A N 1
ATOM 800 C CA . VAL A 1 102 ? 32.299 21.893 11.519 1.00 8.05 413 VAL A CA 1
ATOM 801 C C . VAL A 1 102 ? 33.747 21.425 11.705 1.00 8.87 413 VAL A C 1
ATOM 802 O O . VAL A 1 102 ? 34.000 20.396 12.340 1.00 7.59 413 VAL A O 1
ATOM 806 N N . SER A 1 103 ? 34.695 22.185 11.163 1.00 7.91 414 SER A N 1
ATOM 807 C CA . SER A 1 103 ? 36.106 21.817 11.261 1.00 9.07 414 SER A CA 1
ATOM 808 C C . SER A 1 103 ? 36.622 21.743 12.695 1.00 7.90 414 SER A C 1
ATOM 809 O O . SER A 1 103 ? 37.610 21.060 12.969 1.00 10.28 414 SER A O 1
ATOM 812 N N . LEU A 1 104 ? 35.959 22.445 13.607 1.00 7.69 415 LEU A N 1
ATOM 813 C CA . LEU A 1 104 ? 36.373 22.451 15.004 1.00 8.21 415 LEU A CA 1
ATOM 814 C C . LEU A 1 104 ? 35.930 21.202 15.747 1.00 8.64 415 LEU A C 1
ATOM 815 O O . LEU A 1 104 ? 36.498 20.865 16.788 1.00 9.88 415 LEU A O 1
ATOM 820 N N . VAL A 1 105 ? 34.936 20.501 15.208 1.00 8.20 416 VAL A N 1
ATOM 821 C CA . VAL A 1 105 ? 34.413 19.332 15.903 1.00 7.80 416 VAL A CA 1
ATOM 822 C C . VAL A 1 105 ? 34.301 17.996 15.165 1.00 7.42 416 VAL A C 1
ATOM 823 O O . VAL A 1 105 ? 34.227 16.955 15.809 1.00 8.43 416 VAL A O 1
ATOM 827 N N . PHE A 1 106 ? 34.298 18.008 13.835 1.00 7.70 417 PHE A N 1
ATOM 828 C CA . PHE A 1 106 ? 34.121 16.764 13.079 1.00 9.65 417 PHE A CA 1
ATOM 829 C C . PHE A 1 106 ? 35.220 15.712 13.250 1.00 10.22 417 PHE A C 1
ATOM 830 O O . PHE A 1 106 ? 34.944 14.574 13.651 1.00 10.11 417 PHE A O 1
ATOM 838 N N . THR A 1 107 ? 36.461 16.069 12.942 1.00 10.52 418 THR A N 1
ATOM 839 C CA . THR A 1 107 ? 37.551 15.110 13.097 1.00 9.73 418 THR A CA 1
ATOM 840 C C . THR A 1 107 ? 37.668 14.668 14.557 1.00 8.79 418 THR A C 1
ATOM 841 O O . THR A 1 107 ? 37.917 13.495 14.835 1.00 9.35 418 THR A O 1
ATOM 845 N N . PRO A 1 108 ? 37.502 15.600 15.511 1.00 9.43 419 PRO A N 1
ATOM 846 C CA . PRO A 1 108 ? 37.595 15.178 16.909 1.00 9.16 419 PRO A CA 1
ATOM 847 C C . PRO A 1 108 ? 36.580 14.068 17.206 1.00 8.90 419 PRO A C 1
ATOM 848 O O . PRO A 1 108 ? 36.900 13.079 17.869 1.00 8.69 419 PRO A O 1
ATOM 852 N N . LEU A 1 109 ? 35.357 14.235 16.709 1.00 9.09 420 LEU A N 1
ATOM 853 C CA . LEU A 1 109 ? 34.311 13.234 16.922 1.00 8.18 420 LEU A CA 1
ATOM 854 C C . LEU A 1 109 ? 34.654 11.905 16.243 1.00 8.98 420 LEU A C 1
ATOM 855 O O . LEU A 1 109 ? 34.497 10.838 16.841 1.00 8.12 420 LEU A O 1
ATOM 860 N N . LEU A 1 110 ? 35.125 11.960 15.001 1.00 9.33 421 LEU A N 1
ATOM 861 C CA . LEU A 1 110 ? 35.491 10.737 14.292 1.00 8.39 421 LEU A CA 1
ATOM 862 C C . LEU A 1 110 ? 36.614 10.025 15.043 1.00 9.13 421 LEU A C 1
ATOM 863 O O . LEU A 1 110 ? 36.592 8.803 15.192 1.00 9.41 421 LEU A O 1
ATOM 868 N N . ASP A 1 111 ? 37.590 10.792 15.520 1.00 9.77 422 ASP A N 1
ATOM 869 C CA . ASP A 1 111 ? 38.710 10.213 16.255 1.00 11.20 422 ASP A CA 1
ATOM 870 C C . ASP A 1 111 ? 38.248 9.570 17.557 1.00 11.11 422 ASP A C 1
ATOM 871 O O . ASP A 1 111 ? 38.758 8.522 17.955 1.00 10.93 422 ASP A O 1
ATOM 876 N N . ARG A 1 112 ? 37.278 10.195 18.219 1.00 9.70 423 ARG A N 1
ATOM 877 C CA . ARG A 1 112 ? 36.804 9.682 19.493 1.00 10.47 423 ARG A CA 1
ATOM 878 C C . ARG A 1 112 ? 35.817 8.519 19.404 1.00 10.35 423 ARG A C 1
ATOM 879 O O . ARG A 1 112 ? 35.294 8.075 20.427 1.00 11.57 423 ARG A O 1
ATOM 887 N N . THR A 1 113 ? 35.567 8.012 18.196 1.00 11.28 424 THR A N 1
ATOM 888 C CA . THR A 1 113 ? 34.664 6.873 18.057 1.00 11.48 424 THR A CA 1
ATOM 889 C C . THR A 1 113 ? 35.346 5.623 18.605 1.00 12.43 424 THR A C 1
ATOM 890 O O . THR A 1 113 ? 34.777 4.534 18.578 1.00 13.39 424 THR A O 1
ATOM 894 N N . LYS A 1 114 ? 36.570 5.791 19.097 1.00 13.53 425 LYS A N 1
ATOM 895 C CA . LYS A 1 114 ? 37.321 4.682 19.674 1.00 13.81 425 LYS A CA 1
ATOM 896 C C . LYS A 1 114 ? 36.710 4.293 21.024 1.00 15.80 425 LYS A C 1
ATOM 897 O O . LYS A 1 114 ? 36.920 3.183 21.515 1.00 13.98 425 LYS A O 1
ATOM 903 N N . GLU A 1 115 ? 35.954 5.212 21.622 1.00 14.45 426 GLU A N 1
ATOM 904 C CA . GLU A 1 115 ? 35.319 4.960 22.915 1.00 15.07 426 GLU A CA 1
ATOM 905 C C . GLU A 1 115 ? 34.276 3.848 22.831 1.00 16.52 426 GLU A C 1
ATOM 906 O O . GLU A 1 115 ? 33.509 3.777 21.869 1.00 16.89 426 GLU A O 1
ATOM 912 N N . LYS A 1 116 ? 34.241 2.993 23.850 1.00 16.72 427 LYS A N 1
ATOM 913 C CA . LYS A 1 116 ? 33.304 1.872 23.881 1.00 18.33 427 LYS A CA 1
ATOM 914 C C . LYS A 1 116 ? 32.155 1.983 24.884 1.00 18.52 427 LYS A C 1
ATOM 915 O O . LYS A 1 116 ? 31.165 1.261 24.764 1.00 20.71 427 LYS A O 1
ATOM 921 N N . LYS A 1 117 ? 32.276 2.860 25.876 1.00 17.96 428 LYS A N 1
ATOM 922 C CA . LYS A 1 117 ? 31.205 2.998 26.858 1.00 18.44 428 LYS A CA 1
ATOM 923 C C . LYS A 1 117 ? 29.921 3.404 26.136 1.00 19.39 428 LYS A C 1
ATOM 924 O O . LYS A 1 117 ? 29.857 4.455 25.496 1.00 16.86 428 LYS A O 1
ATOM 930 N N . PRO A 1 118 ? 28.878 2.565 26.229 1.00 18.49 429 PRO A N 1
ATOM 931 C CA . PRO A 1 118 ? 27.578 2.794 25.593 1.00 19.27 429 PRO A CA 1
ATOM 932 C C . PRO A 1 118 ? 27.083 4.234 25.525 1.00 19.28 429 PRO A C 1
ATOM 933 O O . PRO A 1 118 ? 26.846 4.756 24.437 1.00 19.75 429 PRO A O 1
ATOM 937 N N . SER A 1 119 ? 26.929 4.872 26.680 1.00 19.21 430 SER A N 1
ATOM 938 C CA . SER A 1 119 ? 26.431 6.244 26.739 1.00 19.49 430 SER A CA 1
ATOM 939 C C . SER A 1 119 ? 27.346 7.263 26.070 1.00 18.52 430 SER A C 1
ATOM 940 O O . SER A 1 119 ? 26.876 8.237 25.481 1.00 18.78 430 SER A O 1
ATOM 943 N N . VAL A 1 120 ? 28.654 7.047 26.166 1.00 16.78 431 VAL A N 1
ATOM 944 C CA . VAL A 1 120 ? 29.609 7.971 25.566 1.00 14.79 431 VAL A CA 1
ATOM 945 C C . VAL A 1 120 ? 29.612 7.851 24.043 1.00 14.16 431 VAL A C 1
ATOM 946 O O . VAL A 1 120 ? 29.488 8.854 23.337 1.00 13.94 431 VAL A O 1
ATOM 950 N N . ILE A 1 121 ? 29.747 6.630 23.536 1.00 13.39 432 ILE A N 1
ATOM 951 C CA . ILE A 1 121 ? 29.761 6.432 22.090 1.00 13.07 432 ILE A CA 1
ATOM 952 C C . ILE A 1 121 ? 28.412 6.804 21.467 1.00 13.26 432 ILE A C 1
ATOM 953 O O . ILE A 1 121 ? 28.357 7.296 20.338 1.00 11.11 432 ILE A O 1
ATOM 958 N N . GLU A 1 122 ? 27.322 6.589 22.198 1.00 14.15 433 GLU A N 1
ATOM 959 C CA . GLU A 1 122 ? 26.011 6.945 21.667 1.00 14.78 433 GLU A CA 1
ATOM 960 C C . GLU A 1 122 ? 25.930 8.463 21.473 1.00 13.41 433 GLU A C 1
ATOM 961 O O . GLU A 1 122 ? 25.367 8.935 20.487 1.00 13.32 433 GLU A O 1
ATOM 967 N N . ALA A 1 123 ? 26.502 9.226 22.407 1.00 12.46 434 ALA A N 1
ATOM 968 C CA . ALA A 1 123 ? 26.492 10.685 22.308 1.00 10.42 434 ALA A CA 1
ATOM 969 C C . ALA A 1 123 ? 27.334 11.134 21.119 1.00 10.57 434 ALA A C 1
ATOM 970 O O . ALA A 1 123 ? 26.982 12.077 20.405 1.00 9.24 434 ALA A O 1
ATOM 972 N N . ILE A 1 124 ? 28.459 10.458 20.917 1.00 10.58 435 ILE A N 1
ATOM 973 C CA . ILE A 1 124 ? 29.340 10.781 19.804 1.00 9.29 435 ILE A CA 1
ATOM 974 C C . ILE A 1 124 ? 28.645 10.436 18.482 1.00 10.28 435 ILE A C 1
ATOM 975 O O . ILE A 1 124 ? 28.698 11.213 17.525 1.00 8.86 435 ILE A O 1
ATOM 980 N N . ARG A 1 125 ? 27.982 9.282 18.441 1.00 11.59 436 ARG A N 1
ATOM 981 C CA . ARG A 1 125 ? 27.264 8.849 17.238 1.00 11.23 436 ARG A CA 1
ATOM 982 C C . ARG A 1 125 ? 26.215 9.872 16.837 1.00 10.37 436 ARG A C 1
ATOM 983 O O . ARG A 1 125 ? 26.125 10.260 15.673 1.00 11.03 436 ARG A O 1
ATOM 991 N N . LYS A 1 126 ? 25.409 10.284 17.808 1.00 10.67 437 LYS A N 1
ATOM 992 C CA . LYS A 1 126 ? 24.347 11.248 17.560 1.00 11.38 437 LYS A CA 1
ATOM 993 C C . LYS A 1 126 ? 24.873 12.571 17.023 1.00 10.69 437 LYS A C 1
ATOM 994 O O . LYS A 1 126 ? 24.288 13.140 16.106 1.00 11.08 437 LYS A O 1
ATOM 1000 N N . ALA A 1 127 ? 25.975 13.066 17.582 1.00 8.28 438 ALA A N 1
ATOM 1001 C CA . ALA A 1 127 ? 26.537 14.326 17.104 1.00 7.39 438 ALA A CA 1
ATOM 1002 C C . ALA A 1 127 ? 27.003 14.179 15.657 1.00 6.81 438 ALA A C 1
ATOM 1003 O O . ALA A 1 127 ? 26.781 15.063 14.829 1.00 9.83 438 ALA A O 1
ATOM 1005 N N . LEU A 1 128 ? 27.648 13.057 15.352 1.00 7.34 439 LEU A N 1
ATOM 1006 C CA . LEU A 1 128 ? 28.132 12.810 13.998 1.00 7.88 439 LEU A CA 1
ATOM 1007 C C . LEU A 1 128 ? 26.984 12.686 12.995 1.00 7.96 439 LEU A C 1
ATOM 1008 O O . LEU A 1 128 ? 27.049 13.233 11.894 1.00 7.76 439 LEU A O 1
ATOM 1013 N N . LEU A 1 129 ? 25.929 11.975 13.378 1.00 8.51 440 LEU A N 1
ATOM 1014 C CA . LEU A 1 129 ? 24.785 11.800 12.488 1.00 8.61 440 LEU A CA 1
ATOM 1015 C C . LEU A 1 129 ? 24.102 13.133 12.217 1.00 8.93 440 LEU A C 1
ATOM 1016 O O . LEU A 1 129 ? 23.699 13.414 11.092 1.00 8.97 440 LEU A O 1
ATOM 1021 N N . THR A 1 130 ? 23.987 13.961 13.249 1.00 8.63 441 THR A N 1
ATOM 1022 C CA . THR A 1 130 ? 23.360 15.267 13.091 1.00 8.56 441 THR A CA 1
ATOM 1023 C C . THR A 1 130 ? 24.188 16.165 12.175 1.00 8.24 441 THR A C 1
ATOM 1024 O O . THR A 1 130 ? 23.652 16.815 11.282 1.00 8.81 441 THR A O 1
ATOM 1028 N N . ILE A 1 131 ? 25.498 16.192 12.386 1.00 7.46 442 ILE A N 1
ATOM 1029 C CA . ILE A 1 131 ? 26.358 17.006 11.539 1.00 8.55 442 ILE A CA 1
ATOM 1030 C C . ILE A 1 131 ? 26.251 16.550 10.080 1.00 9.31 442 ILE A C 1
ATOM 1031 O O . ILE A 1 131 ? 26.193 17.375 9.166 1.00 8.74 442 ILE A O 1
ATOM 1036 N N . CYS A 1 132 ? 26.205 15.238 9.864 1.00 9.19 443 CYS A N 1
ATOM 1037 C 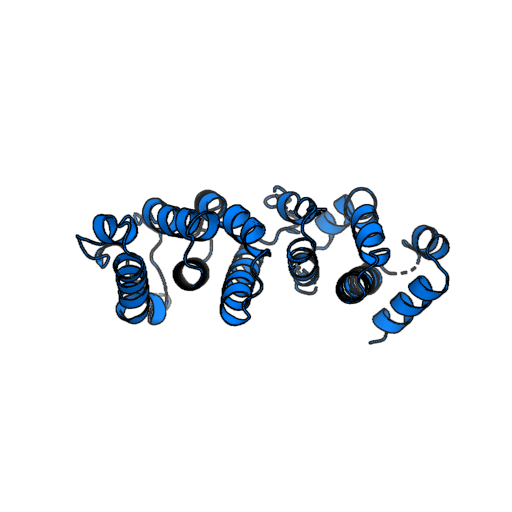CA . CYS A 1 132 ? 26.108 14.706 8.507 1.00 10.37 443 CYS A CA 1
ATOM 1038 C C . CYS A 1 132 ? 24.730 14.916 7.886 1.00 10.09 443 CYS A C 1
ATOM 1039 O O . CYS A 1 132 ? 24.555 14.768 6.679 1.00 10.79 443 CYS A O 1
ATOM 1042 N N . LYS A 1 133 ? 23.748 15.244 8.715 1.00 10.34 444 LYS A N 1
ATOM 1043 C CA . LYS A 1 133 ? 22.403 15.501 8.221 1.00 11.80 444 LYS A CA 1
ATOM 1044 C C . LYS A 1 133 ? 22.394 16.907 7.617 1.00 11.11 444 LYS A C 1
ATOM 1045 O O . LYS A 1 133 ? 21.839 17.129 6.542 1.00 13.07 444 LYS A O 1
ATOM 1051 N N . TYR A 1 134 ? 23.036 17.847 8.305 1.00 9.72 445 TYR A N 1
ATOM 1052 C CA . TYR A 1 134 ? 23.099 19.232 7.837 1.00 7.22 445 TYR A CA 1
ATOM 1053 C C . TYR A 1 134 ? 24.155 19.447 6.759 1.00 9.25 445 TYR A C 1
ATOM 1054 O O . TYR A 1 134 ? 24.016 20.329 5.904 1.00 9.64 445 TYR A O 1
ATOM 1063 N N . TYR A 1 135 ? 25.208 18.638 6.811 1.00 8.58 446 TYR A N 1
ATOM 1064 C CA . TYR A 1 135 ? 26.294 18.681 5.841 1.00 8.64 446 TYR A CA 1
ATOM 1065 C C . TYR A 1 135 ? 26.496 17.268 5.308 1.00 8.06 446 TYR A C 1
ATOM 1066 O O . TYR A 1 135 ? 27.346 16.513 5.791 1.00 9.82 446 TYR A O 1
ATOM 1075 N N . ASP A 1 136 ? 25.684 16.927 4.314 1.00 9.39 447 ASP A N 1
ATOM 1076 C CA . ASP A 1 136 ? 25.705 15.614 3.683 1.00 9.22 447 ASP A CA 1
ATOM 1077 C C . ASP A 1 136 ? 27.046 15.354 3.000 1.00 9.29 447 ASP A C 1
ATOM 1078 O O . ASP A 1 136 ? 27.398 16.024 2.036 1.00 9.04 447 ASP A O 1
ATOM 1083 N N . PRO A 1 137 ? 27.820 14.377 3.501 1.00 9.37 448 PRO A N 1
ATOM 1084 C CA . PRO A 1 137 ? 29.122 14.079 2.891 1.00 9.25 448 PRO A CA 1
ATOM 1085 C C . PRO A 1 137 ? 29.001 13.700 1.415 1.00 8.19 448 PRO A C 1
ATOM 1086 O O . PRO A 1 137 ? 29.915 13.932 0.624 1.00 9.81 448 PRO A O 1
ATOM 1090 N N . LEU A 1 138 ? 27.861 13.119 1.060 1.00 8.29 449 LEU A N 1
ATOM 1091 C CA . LEU A 1 138 ? 27.603 12.676 -0.306 1.00 9.54 449 LEU A CA 1
ATOM 1092 C C . LEU A 1 138 ? 26.914 13.744 -1.150 1.00 9.68 449 LEU A C 1
ATOM 1093 O O . LEU A 1 138 ? 26.439 13.461 -2.251 1.00 10.99 449 LEU A O 1
ATOM 1098 N N . ALA A 1 139 ? 26.855 14.968 -0.635 1.00 9.92 450 ALA A N 1
ATOM 1099 C CA . ALA A 1 139 ? 26.215 16.065 -1.359 1.00 11.26 450 ALA A CA 1
ATOM 1100 C C . ALA A 1 139 ? 26.669 16.108 -2.819 1.00 10.11 450 ALA A C 1
ATOM 1101 O O . ALA A 1 139 ? 27.868 16.101 -3.103 1.00 10.90 450 ALA A O 1
ATOM 1103 N N . SER A 1 140 ? 25.707 16.164 -3.736 1.00 12.59 451 SER A N 1
ATOM 1104 C CA . SER A 1 140 ? 26.008 16.214 -5.168 1.00 13.63 451 SER A CA 1
ATOM 1105 C C . SER A 1 140 ? 26.816 17.457 -5.545 1.00 14.17 451 SER A C 1
ATOM 1106 O O . SER A 1 140 ? 27.520 17.469 -6.555 1.00 14.73 451 SER A O 1
ATOM 1109 N N . SER A 1 141 ? 26.713 18.502 -4.732 1.00 14.62 452 SER A N 1
ATOM 1110 C CA . SER A 1 141 ? 27.443 19.741 -4.980 1.00 15.80 452 SER A CA 1
ATOM 1111 C C . SER A 1 141 ? 28.943 19.493 -4.856 1.00 15.43 452 SER A C 1
ATOM 1112 O O . SER A 1 141 ? 29.757 20.247 -5.399 1.00 16.84 452 SER A O 1
ATOM 1115 N N . GLY A 1 142 ? 29.295 18.437 -4.126 1.00 13.36 453 GLY A N 1
ATOM 1116 C CA . GLY A 1 142 ? 30.691 18.099 -3.917 1.00 12.85 453 GLY A CA 1
ATOM 1117 C C . GLY A 1 142 ? 31.320 18.932 -2.811 1.00 11.34 453 GLY A C 1
ATOM 1118 O O . GLY A 1 142 ? 32.488 18.746 -2.468 1.00 13.09 453 GLY A O 1
ATOM 1119 N N . ARG A 1 143 ? 30.536 19.839 -2.235 1.00 13.96 454 ARG A N 1
ATOM 1120 C CA . ARG A 1 143 ? 31.028 20.721 -1.178 1.00 13.85 454 ARG A CA 1
ATOM 1121 C C . ARG A 1 143 ? 31.525 20.006 0.071 1.00 12.64 454 ARG A C 1
ATOM 1122 O O . ARG A 1 143 ? 32.374 20.535 0.788 1.00 13.59 454 ARG A O 1
ATOM 1130 N N . ASN A 1 144 ? 31.001 18.812 0.339 1.00 10.69 455 ASN A N 1
ATOM 1131 C CA . ASN A 1 144 ? 31.397 18.079 1.535 1.00 9.35 455 ASN A CA 1
ATOM 1132 C C . ASN A 1 144 ? 32.255 16.843 1.304 1.00 9.91 455 ASN A C 1
ATOM 1133 O O . ASN A 1 144 ? 32.307 15.945 2.151 1.00 9.33 455 ASN A O 1
ATOM 1138 N N . GLU A 1 145 ? 32.948 16.804 0.171 1.00 8.90 456 GLU A N 1
ATOM 1139 C CA . GLU A 1 145 ? 33.812 15.673 -0.129 1.00 9.18 456 GLU A CA 1
ATOM 1140 C C . GLU A 1 145 ? 34.963 15.600 0.871 1.00 9.29 456 GLU A C 1
ATOM 1141 O O . GLU A 1 145 ? 35.530 14.532 1.092 1.00 11.28 456 GLU A O 1
ATOM 1147 N N . ASP A 1 146 ? 35.294 16.734 1.485 1.00 10.46 457 ASP A N 1
ATOM 1148 C CA . ASP A 1 146 ? 36.363 16.767 2.477 1.00 12.42 457 ASP A CA 1
ATOM 1149 C C . ASP A 1 146 ? 35.939 15.910 3.668 1.00 10.81 457 ASP A C 1
ATOM 1150 O O . ASP A 1 146 ? 36.742 15.154 4.220 1.00 11.48 457 ASP A O 1
ATOM 1163 N N . LEU A 1 148 ? 33.644 13.549 3.481 1.00 9.75 459 LEU A N 1
ATOM 1164 C CA . LEU A 1 148 ? 33.540 12.189 2.970 1.00 9.96 459 LEU A CA 1
ATOM 1165 C C . LEU A 1 148 ? 34.907 11.507 3.049 1.00 10.22 459 LEU A C 1
ATOM 1166 O O . LEU A 1 148 ? 35.016 10.370 3.502 1.00 11.02 459 LEU A O 1
ATOM 1171 N N . LYS A 1 149 ? 35.951 12.208 2.620 1.00 10.56 460 LYS A N 1
ATOM 1172 C CA . LYS A 1 149 ? 37.294 11.640 2.655 1.00 11.65 460 LYS A CA 1
ATOM 1173 C C . LYS A 1 149 ? 37.745 11.341 4.081 1.00 10.16 460 LYS A C 1
ATOM 1174 O O . LYS A 1 149 ? 38.439 10.356 4.323 1.00 10.53 460 LYS A O 1
ATOM 1180 N N . ASP A 1 150 ? 37.345 12.195 5.019 1.00 10.62 461 ASP A N 1
ATOM 1181 C CA . ASP A 1 150 ? 37.703 12.027 6.425 1.00 12.21 461 ASP A CA 1
ATOM 1182 C C . ASP A 1 150 ? 37.058 10.743 6.941 1.00 10.74 461 ASP A C 1
ATOM 1183 O O . ASP A 1 150 ? 37.690 9.952 7.641 1.00 11.25 461 ASP A O 1
ATOM 1188 N N . ILE A 1 151 ? 35.794 10.537 6.582 1.00 10.84 462 ILE A N 1
ATOM 1189 C CA . ILE A 1 151 ? 35.075 9.337 6.993 1.00 8.93 462 ILE A CA 1
ATOM 1190 C C . ILE A 1 151 ? 35.715 8.090 6.377 1.00 9.01 462 ILE A C 1
ATOM 1191 O O . ILE A 1 151 ? 35.962 7.103 7.070 1.00 8.93 462 ILE A O 1
ATOM 1196 N N . LEU A 1 152 ? 35.985 8.140 5.073 1.00 9.44 463 LEU A N 1
ATOM 1197 C CA . LEU A 1 152 ? 36.598 7.010 4.381 1.00 10.52 463 LEU A CA 1
ATOM 1198 C C . LEU A 1 152 ? 37.954 6.671 4.994 1.00 11.91 463 LEU A C 1
ATOM 1199 O O . LEU A 1 152 ? 38.300 5.497 5.138 1.00 11.79 463 LEU A O 1
ATOM 1204 N N . GLU A 1 153 ? 38.719 7.695 5.361 1.00 11.92 464 GLU A N 1
ATOM 1205 C CA . GLU A 1 153 ? 40.024 7.459 5.971 1.00 14.78 464 GLU A CA 1
ATOM 1206 C C . GLU A 1 153 ? 39.868 6.757 7.315 1.00 12.91 464 GLU A C 1
ATOM 1207 O O . GLU A 1 153 ? 40.661 5.883 7.659 1.00 14.40 464 GLU A O 1
ATOM 1213 N N . HIS A 1 154 ? 38.844 7.135 8.075 1.00 11.74 465 HIS A N 1
ATOM 1214 C CA . HIS A 1 154 ? 38.620 6.506 9.370 1.00 9.94 465 HIS A CA 1
ATOM 1215 C C . HIS A 1 154 ? 38.108 5.077 9.212 1.00 9.84 465 HIS A C 1
ATOM 1216 O O . HIS A 1 154 ? 38.221 4.262 10.129 1.00 10.20 465 HIS A O 1
ATOM 1231 N N . LYS A 1 156 ? 39.435 3.075 7.453 1.00 12.57 467 LYS A N 1
ATOM 1232 C CA . LYS A 1 156 ? 40.664 2.308 7.258 1.00 14.48 467 LYS A CA 1
ATOM 1233 C C . LYS A 1 156 ? 41.570 2.430 8.488 1.00 14.63 467 LYS A C 1
ATOM 1234 O O . LYS A 1 156 ? 42.718 1.981 8.473 1.00 16.14 467 LYS A O 1
ATOM 1240 N N . HIS A 1 157 ? 41.051 3.038 9.549 1.00 13.11 468 HIS A N 1
ATOM 1241 C CA . HIS A 1 157 ? 41.824 3.233 10.773 1.00 15.02 468 HIS A CA 1
ATOM 1242 C C . HIS A 1 157 ? 42.315 1.911 11.368 1.00 16.04 468 HIS A C 1
ATOM 1243 O O . HIS A 1 157 ? 41.668 0.875 11.226 1.00 16.28 468 HIS A O 1
ATOM 1250 N N . LYS A 1 158 ? 43.461 1.957 12.041 1.00 16.95 469 LYS A N 1
ATOM 1251 C CA . LYS A 1 158 ? 44.030 0.765 12.659 1.00 18.74 469 LYS A CA 1
ATOM 1252 C C . LYS A 1 158 ? 43.169 0.263 13.821 1.00 17.18 469 LYS A C 1
ATOM 1253 O O . LYS A 1 158 ? 43.142 -0.932 14.116 1.00 17.09 469 LYS A O 1
ATOM 1259 N N . THR A 1 159 ? 42.464 1.179 14.475 1.00 15.48 470 THR A N 1
ATOM 1260 C CA . THR A 1 159 ? 41.611 0.828 15.608 1.00 14.43 470 THR A CA 1
ATOM 1261 C C . THR A 1 159 ? 40.288 0.250 15.109 1.00 15.27 470 THR A C 1
ATOM 1262 O O . THR A 1 159 ? 39.517 0.934 14.440 1.00 14.08 470 THR A O 1
ATOM 1266 N N . PRO A 1 160 ? 40.011 -1.023 15.431 1.00 15.10 471 PRO A N 1
ATOM 1267 C CA . PRO A 1 160 ? 38.769 -1.671 14.992 1.00 15.62 471 PRO A CA 1
ATOM 1268 C C . PRO A 1 160 ? 37.471 -0.928 15.307 1.00 14.33 471 PRO A C 1
ATOM 1269 O O . PRO A 1 160 ? 36.595 -0.823 14.448 1.00 14.01 471 PRO A O 1
ATOM 1273 N N . GLN A 1 161 ? 37.347 -0.414 16.527 1.00 14.78 472 GLN A N 1
ATOM 1274 C CA . GLN A 1 161 ? 36.142 0.307 16.930 1.00 14.45 472 GLN A CA 1
ATOM 1275 C C . GLN A 1 161 ? 35.876 1.503 16.013 1.00 13.45 472 GLN A C 1
ATOM 1276 O O . GLN A 1 161 ? 34.725 1.794 15.680 1.00 14.19 472 GLN A O 1
ATOM 1282 N N . ILE A 1 162 ? 36.939 2.198 15.615 1.00 11.20 473 ILE A N 1
ATOM 1283 C CA . ILE A 1 162 ? 36.800 3.354 14.738 1.00 9.94 473 ILE A CA 1
ATOM 1284 C C . ILE A 1 162 ? 36.332 2.922 13.347 1.00 9.38 473 ILE A C 1
ATOM 1285 O O . ILE A 1 162 ? 35.435 3.539 12.770 1.00 11.25 473 ILE A O 1
ATOM 1290 N N . ARG A 1 163 ? 36.926 1.859 12.809 1.00 10.86 474 ARG A N 1
ATOM 1291 C CA . ARG A 1 163 ? 36.523 1.369 11.494 1.00 12.08 474 ARG A CA 1
ATOM 1292 C C . ARG A 1 163 ? 35.042 1.019 11.507 1.00 12.98 474 ARG A C 1
ATOM 1293 O O . ARG A 1 163 ? 34.296 1.368 10.591 1.00 12.58 474 ARG A O 1
ATOM 1309 N N . GLU A 1 165 ? 32.522 1.980 13.740 1.00 11.15 476 GLU A N 1
ATOM 1310 C CA . GLU A 1 165 ? 31.634 3.114 13.960 1.00 11.11 476 GLU A CA 1
ATOM 1311 C C . GLU A 1 165 ? 31.579 4.059 12.765 1.00 10.76 476 GLU A C 1
ATOM 1312 O O . GLU A 1 165 ? 30.512 4.568 12.409 1.00 9.89 476 GLU A O 1
ATOM 1318 N N . CYS A 1 166 ? 32.723 4.296 12.138 1.00 11.00 477 CYS A N 1
ATOM 1319 C CA . CYS A 1 166 ? 32.733 5.199 11.004 1.00 9.79 477 CYS A CA 1
ATOM 1320 C C . CYS A 1 166 ? 32.094 4.576 9.767 1.00 9.82 477 CYS A C 1
ATOM 1321 O O . CYS A 1 166 ? 31.500 5.282 8.952 1.00 8.59 477 CYS A O 1
ATOM 1324 N N . THR A 1 167 ? 32.181 3.255 9.636 1.00 9.56 478 THR A N 1
ATOM 1325 C CA . THR A 1 167 ? 31.546 2.600 8.501 1.00 9.61 478 THR A CA 1
ATOM 1326 C C . THR A 1 167 ? 30.035 2.666 8.719 1.00 10.56 478 THR A C 1
ATOM 1327 O O . THR A 1 167 ? 29.275 2.835 7.768 1.00 10.42 478 THR A O 1
ATOM 1331 N N . GLN A 1 168 ? 29.601 2.540 9.974 1.00 10.13 479 GLN A N 1
ATOM 1332 C CA . GLN A 1 168 ? 28.173 2.620 10.275 1.00 10.36 479 GLN A CA 1
ATOM 1333 C C . GLN A 1 168 ? 27.660 4.030 9.980 1.00 9.10 479 GLN A C 1
ATOM 1334 O O . GLN A 1 168 ? 26.538 4.198 9.503 1.00 9.93 479 GLN A O 1
ATOM 1340 N N . LEU A 1 169 ? 28.480 5.042 10.263 1.00 9.38 480 LEU A N 1
ATOM 1341 C CA . LEU A 1 169 ? 28.095 6.429 9.986 1.00 8.61 480 LEU A CA 1
ATOM 1342 C C . LEU A 1 169 ? 27.928 6.603 8.474 1.00 8.71 480 LEU A C 1
ATOM 1343 O O . LEU A 1 169 ? 26.956 7.203 8.004 1.00 8.03 480 LEU A O 1
ATOM 1348 N N . PHE A 1 170 ? 28.887 6.078 7.718 1.00 8.70 481 PHE A N 1
ATOM 1349 C CA . PHE A 1 170 ? 28.859 6.153 6.258 1.00 9.34 481 PHE A CA 1
ATOM 1350 C C . PHE A 1 170 ? 27.610 5.459 5.713 1.00 8.44 481 PHE A C 1
ATOM 1351 O O . PHE A 1 170 ? 26.949 5.968 4.804 1.00 8.30 481 PHE A O 1
ATOM 1359 N N . ASN A 1 171 ? 27.289 4.296 6.275 1.00 8.55 482 ASN A N 1
ATOM 1360 C CA . ASN A 1 171 ? 26.112 3.547 5.846 1.00 8.97 482 ASN A CA 1
ATOM 1361 C C . ASN A 1 171 ? 24.845 4.362 6.074 1.00 9.33 482 ASN A C 1
ATOM 1362 O O . ASN A 1 171 ? 23.931 4.345 5.247 1.00 10.26 482 ASN A O 1
ATOM 1367 N N . ALA A 1 172 ? 24.792 5.078 7.194 1.00 9.59 483 ALA A N 1
ATOM 1368 C CA . ALA A 1 172 ? 23.635 5.906 7.505 1.00 10.86 483 ALA A CA 1
ATOM 1369 C C . ALA A 1 172 ? 23.496 6.998 6.446 1.00 10.39 483 ALA A C 1
ATOM 1370 O O . ALA A 1 172 ? 22.387 7.319 6.017 1.00 12.13 483 ALA A O 1
ATOM 1372 N N . SER A 1 173 ? 24.618 7.575 6.030 1.00 11.58 484 SER A N 1
ATOM 1373 C CA . SER A 1 173 ? 24.573 8.616 5.014 1.00 10.74 484 SER A CA 1
ATOM 1374 C C . SER A 1 173 ? 24.034 8.070 3.704 1.00 10.12 484 SER A C 1
ATOM 1375 O O . SER A 1 173 ? 23.262 8.743 3.020 1.00 9.81 484 SER A O 1
ATOM 1386 N N . LYS A 1 175 ? 21.996 5.466 3.314 1.00 10.50 486 LYS A N 1
ATOM 1387 C CA . LYS A 1 175 ? 20.579 5.157 3.490 1.00 13.86 486 LYS A CA 1
ATOM 1388 C C . LYS A 1 175 ? 19.697 6.398 3.524 1.00 15.45 486 LYS A C 1
ATOM 1389 O O . LYS A 1 175 ? 18.569 6.379 3.028 1.00 17.10 486 LYS A O 1
ATOM 1395 N N . GLU A 1 176 ? 20.215 7.472 4.108 1.00 16.50 487 GLU A N 1
ATOM 1396 C CA . GLU A 1 176 ? 19.476 8.726 4.230 1.00 17.97 487 GLU A CA 1
ATOM 1397 C C . GLU A 1 176 ? 19.450 9.541 2.941 1.00 17.17 487 GLU A C 1
ATOM 1398 O O . GLU A 1 176 ? 18.599 10.415 2.771 1.00 17.12 487 GLU A O 1
ATOM 1404 N N . GLU A 1 177 ? 20.372 9.250 2.031 1.00 13.26 488 GLU A N 1
ATOM 1405 C CA . GLU A 1 177 ? 20.459 10.002 0.785 1.00 13.69 488 GLU A CA 1
ATOM 1406 C C . GLU A 1 177 ? 19.223 9.954 -0.111 1.00 13.31 488 GLU A C 1
ATOM 1407 O O . GLU A 1 177 ? 18.813 8.890 -0.577 1.00 14.39 488 GLU A O 1
ATOM 1413 N N . LYS A 1 178 ? 18.648 11.127 -0.362 1.00 13.80 489 LYS A N 1
ATOM 1414 C CA . LYS A 1 178 ? 17.477 11.255 -1.222 1.00 13.77 489 LYS A CA 1
ATOM 1415 C C . LYS A 1 178 ? 17.644 12.474 -2.116 1.00 12.92 489 LYS A C 1
ATOM 1416 O O . LYS A 1 178 ? 16.713 12.880 -2.811 1.00 15.03 489 LYS A O 1
ATOM 1422 N N . ASP A 1 179 ? 18.841 13.052 -2.106 1.00 13.39 490 ASP A N 1
ATOM 1423 C CA . ASP A 1 179 ? 19.110 14.238 -2.904 1.00 13.26 490 ASP A CA 1
ATOM 1424 C C . ASP A 1 179 ? 20.226 14.092 -3.935 1.00 13.79 490 ASP A C 1
ATOM 1425 O O . ASP A 1 179 ? 20.918 15.062 -4.252 1.00 14.36 490 ASP A O 1
ATOM 1430 N N . GLY A 1 180 ? 20.394 12.881 -4.457 1.00 11.41 491 G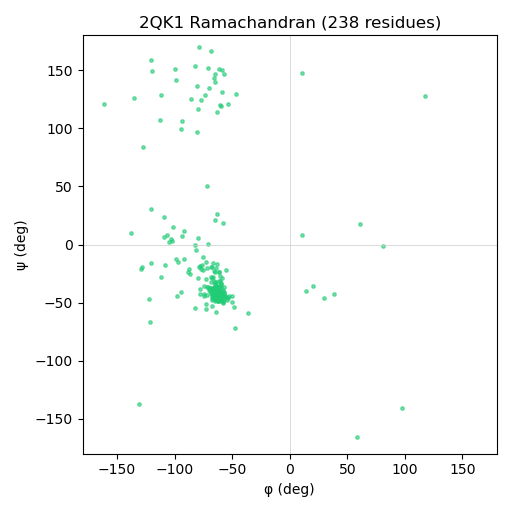LY A N 1
ATOM 1431 C CA . GLY A 1 180 ? 21.405 12.652 -5.474 1.00 10.49 491 GLY A CA 1
ATOM 1432 C C . GLY A 1 180 ? 22.499 11.678 -5.084 1.00 9.99 491 GLY A C 1
ATOM 1433 O O . GLY A 1 180 ? 23.117 11.825 -4.035 1.00 10.91 491 GLY A O 1
ATOM 1434 N N . TYR A 1 181 ? 22.735 10.684 -5.936 1.00 8.93 492 TYR A N 1
ATOM 1435 C CA . TYR A 1 181 ? 23.772 9.686 -5.688 1.00 7.72 492 TYR A CA 1
ATOM 1436 C C . TYR A 1 181 ? 25.023 9.949 -6.529 1.00 7.79 492 TYR A C 1
ATOM 1437 O O . TYR A 1 181 ? 25.975 9.165 -6.481 1.00 8.72 492 TYR A O 1
ATOM 1446 N N . SER A 1 182 ? 25.031 11.042 -7.288 1.00 7.97 493 SER A N 1
ATOM 1447 C CA . SER A 1 182 ? 26.168 11.342 -8.158 1.00 9.59 493 SER A CA 1
ATOM 1448 C C . SER A 1 182 ? 27.540 11.363 -7.484 1.00 7.91 493 SER A C 1
ATOM 1449 O O . SER A 1 182 ? 28.492 10.788 -8.014 1.00 8.60 493 SER A O 1
ATOM 1452 N N . THR A 1 183 ? 27.661 12.017 -6.332 1.00 8.20 494 THR A N 1
ATOM 1453 C CA . THR A 1 183 ? 28.952 12.060 -5.648 1.00 7.15 494 THR A CA 1
ATOM 1454 C C . THR A 1 183 ? 29.335 10.672 -5.146 1.00 7.49 494 THR A C 1
ATOM 1455 O O . THR A 1 183 ? 30.486 10.250 -5.280 1.00 7.28 494 THR A O 1
ATOM 1459 N N . LEU A 1 184 ? 28.373 9.955 -4.576 1.00 7.91 495 LEU A N 1
ATOM 1460 C CA . LEU A 1 184 ? 28.654 8.610 -4.089 1.00 8.09 495 LEU A CA 1
ATOM 1461 C C . LEU A 1 184 ? 29.170 7.758 -5.249 1.00 8.38 495 LEU A C 1
ATOM 1462 O O . LEU A 1 184 ? 30.130 7.011 -5.096 1.00 8.71 495 LEU A O 1
ATOM 1467 N N . GLN A 1 185 ? 28.545 7.886 -6.415 1.00 7.33 496 GLN A N 1
ATOM 1468 C CA . GLN A 1 185 ? 28.966 7.098 -7.567 1.00 8.31 496 GLN A CA 1
ATOM 1469 C C . GLN A 1 185 ? 30.390 7.428 -8.017 1.00 7.63 496 GLN A C 1
ATOM 1470 O O . GLN A 1 185 ? 31.132 6.532 -8.413 1.00 8.66 496 GLN A O 1
ATOM 1476 N N . ARG A 1 186 ? 30.786 8.698 -7.945 1.00 7.24 497 ARG A N 1
ATOM 1477 C CA . ARG A 1 186 ? 32.145 9.058 -8.353 1.00 7.75 497 ARG A CA 1
ATOM 1478 C C . ARG A 1 186 ? 33.188 8.398 -7.452 1.00 8.35 497 ARG A C 1
ATOM 1479 O O . ARG A 1 186 ? 34.285 8.061 -7.900 1.00 7.50 497 ARG A O 1
ATOM 1487 N N . TYR A 1 187 ? 32.844 8.212 -6.183 1.00 7.83 498 TYR A N 1
ATOM 1488 C CA . TYR A 1 187 ? 33.762 7.599 -5.222 1.00 9.32 498 TYR A CA 1
ATOM 1489 C C . TYR A 1 187 ? 33.611 6.088 -5.115 1.00 9.30 498 TYR A C 1
ATOM 1490 O O . TYR A 1 187 ? 34.466 5.412 -4.543 1.00 8.94 498 TYR A O 1
ATOM 1499 N N . LEU A 1 188 ? 32.530 5.567 -5.683 1.00 8.41 499 LEU A N 1
ATOM 1500 C CA . LEU A 1 188 ? 32.202 4.147 -5.591 1.00 8.16 499 LEU A CA 1
ATOM 1501 C C . LEU A 1 188 ? 33.269 3.087 -5.867 1.00 9.96 499 LEU A C 1
ATOM 1502 O O . LEU A 1 188 ? 33.730 2.410 -4.950 1.00 9.45 499 LEU A O 1
ATOM 1507 N N . LYS A 1 189 ? 33.652 2.932 -7.129 1.00 8.74 500 LYS A N 1
ATOM 1508 C CA . LYS A 1 189 ? 34.619 1.902 -7.493 1.00 9.98 500 LYS A CA 1
ATOM 1509 C C . LYS A 1 189 ? 36.066 2.138 -7.069 1.00 10.28 500 LYS A C 1
ATOM 1510 O O . LYS A 1 189 ? 36.757 1.196 -6.682 1.00 11.01 500 LYS A O 1
ATOM 1516 N N . ASP A 1 190 ? 36.521 3.387 -7.116 1.00 9.16 501 ASP A N 1
ATOM 1517 C CA . ASP A 1 190 ? 37.911 3.691 -6.784 1.00 10.59 501 ASP A CA 1
ATOM 1518 C C . ASP A 1 190 ? 38.248 3.927 -5.318 1.00 11.54 501 ASP A C 1
ATOM 1519 O O . ASP A 1 190 ? 39.388 3.713 -4.908 1.00 13.64 501 ASP A O 1
ATOM 1524 N N . GLU A 1 191 ? 37.273 4.354 -4.525 1.00 10.62 502 GLU A N 1
ATOM 1525 C CA . GLU A 1 191 ? 37.538 4.631 -3.119 1.00 12.71 502 GLU A CA 1
ATOM 1526 C C . GLU A 1 191 ? 36.690 3.838 -2.126 1.00 11.80 502 GLU A C 1
ATOM 1527 O O . GLU A 1 191 ? 37.219 3.284 -1.163 1.00 15.48 502 GLU A O 1
ATOM 1533 N N . VAL A 1 192 ? 35.383 3.776 -2.357 1.00 9.62 503 VAL A N 1
ATOM 1534 C CA . VAL A 1 192 ? 34.478 3.077 -1.446 1.00 8.77 503 VAL A CA 1
ATOM 1535 C C . VAL A 1 192 ? 34.548 1.548 -1.463 1.00 10.90 503 VAL A C 1
ATOM 1536 O O . VAL A 1 192 ? 34.758 0.923 -0.417 1.00 11.05 503 VAL A O 1
ATOM 1540 N N . VAL A 1 193 ? 34.379 0.943 -2.634 1.00 9.62 504 VAL A N 1
ATOM 1541 C CA . VAL A 1 193 ? 34.407 -0.517 -2.726 1.00 11.19 504 VAL A CA 1
ATOM 1542 C C . VAL A 1 193 ? 35.673 -1.152 -2.141 1.00 10.87 504 VAL A C 1
ATOM 1543 O O . VAL A 1 193 ? 35.586 -2.136 -1.403 1.00 11.92 504 VAL A O 1
ATOM 1547 N N . PRO A 1 194 ? 36.862 -0.605 -2.453 1.00 11.11 505 PRO A N 1
ATOM 1548 C CA . PRO A 1 194 ? 38.090 -1.192 -1.902 1.00 12.72 505 PRO A CA 1
ATOM 1549 C C . PRO A 1 194 ? 38.087 -1.244 -0.373 1.00 13.39 505 PRO A C 1
ATOM 1550 O O . PRO A 1 194 ? 38.592 -2.196 0.225 1.00 14.32 505 PRO A O 1
ATOM 1554 N N . ILE A 1 195 ? 37.523 -0.217 0.257 1.00 12.25 506 ILE A N 1
ATOM 1555 C CA . ILE A 1 195 ? 37.463 -0.172 1.714 1.00 11.99 506 ILE A CA 1
ATOM 1556 C C . ILE A 1 195 ? 36.407 -1.144 2.234 1.00 12.04 506 ILE A C 1
ATOM 1557 O O . ILE A 1 195 ? 36.655 -1.880 3.189 1.00 11.52 506 ILE A O 1
ATOM 1562 N N . VAL A 1 196 ? 35.238 -1.162 1.600 1.00 11.27 507 VAL A N 1
ATOM 1563 C CA . VAL A 1 196 ? 34.179 -2.065 2.028 1.00 11.31 507 VAL A CA 1
ATOM 1564 C C . VAL A 1 196 ? 34.656 -3.516 1.921 1.00 12.97 507 VAL A C 1
ATOM 1565 O O . VAL A 1 196 ? 34.316 -4.348 2.762 1.00 12.58 507 VAL A O 1
ATOM 1569 N N . ILE A 1 197 ? 35.455 -3.813 0.899 1.00 12.70 508 ILE A N 1
ATOM 1570 C CA . ILE A 1 197 ? 35.983 -5.163 0.730 1.00 14.49 508 ILE A CA 1
ATOM 1571 C C . ILE A 1 197 ? 36.848 -5.515 1.942 1.00 14.09 508 ILE A C 1
ATOM 1572 O O . ILE A 1 197 ? 36.786 -6.631 2.454 1.00 14.96 508 ILE A O 1
ATOM 1577 N N . GLN A 1 198 ? 37.650 -4.559 2.403 1.00 15.06 509 GLN A N 1
ATOM 1578 C CA . GLN A 1 198 ? 38.506 -4.792 3.564 1.00 16.75 509 GLN A CA 1
ATOM 1579 C C . GLN A 1 198 ? 37.665 -5.034 4.817 1.00 16.49 509 GLN A C 1
ATOM 1580 O O . GLN A 1 198 ? 38.019 -5.863 5.659 1.00 15.97 509 GLN A O 1
ATOM 1586 N N . ILE A 1 199 ? 36.558 -4.304 4.948 1.00 13.98 510 ILE A N 1
ATOM 1587 C CA . ILE A 1 199 ? 35.675 -4.464 6.103 1.00 13.82 510 ILE A CA 1
ATOM 1588 C C . ILE A 1 199 ? 35.019 -5.847 6.062 1.00 14.56 510 ILE A C 1
ATOM 1589 O O . ILE A 1 199 ? 34.969 -6.560 7.069 1.00 14.14 510 ILE A O 1
ATOM 1594 N N . VAL A 1 200 ? 34.521 -6.219 4.888 1.00 13.84 511 VAL A N 1
ATOM 1595 C CA . VAL A 1 200 ? 33.870 -7.510 4.693 1.00 14.54 511 VAL A CA 1
ATOM 1596 C C . VAL A 1 200 ? 34.812 -8.680 4.976 1.00 15.80 511 VAL A C 1
ATOM 1597 O O . VAL A 1 200 ? 34.373 -9.740 5.425 1.00 16.99 511 VAL A O 1
ATOM 1601 N N . ASN A 1 201 ? 36.102 -8.486 4.719 1.00 15.84 512 ASN A N 1
ATOM 1602 C CA . ASN A 1 201 ? 37.080 -9.545 4.952 1.00 17.95 512 ASN A CA 1
ATOM 1603 C C . ASN A 1 201 ? 37.744 -9.480 6.325 1.00 17.20 512 ASN A C 1
ATOM 1604 O O . ASN A 1 201 ? 38.674 -10.237 6.601 1.00 17.39 512 ASN A O 1
ATOM 1609 N N . ASP A 1 202 ? 37.273 -8.587 7.190 1.00 17.31 513 ASP A N 1
ATOM 1610 C CA . ASP A 1 202 ? 37.861 -8.465 8.520 1.00 17.56 513 ASP A CA 1
ATOM 1611 C C . ASP A 1 202 ? 37.699 -9.777 9.285 1.00 17.07 513 ASP A C 1
ATOM 1612 O O . ASP A 1 202 ? 36.749 -10.525 9.054 1.00 16.42 513 ASP A O 1
ATOM 1617 N N . THR A 1 203 ? 38.631 -10.052 10.193 1.00 17.92 514 THR A N 1
ATOM 1618 C CA . THR A 1 203 ? 38.581 -11.279 10.984 1.00 18.06 514 THR A CA 1
ATOM 1619 C C . THR A 1 203 ? 37.516 -11.221 12.079 1.00 18.45 514 THR A C 1
ATOM 1620 O O . THR A 1 203 ? 37.056 -12.260 12.556 1.00 19.02 514 THR A O 1
ATOM 1624 N N . GLN A 1 204 ? 37.126 -10.011 12.472 1.00 17.47 515 GLN A N 1
ATOM 1625 C CA . GLN A 1 204 ? 36.106 -9.824 13.506 1.00 17.25 515 GLN A CA 1
ATOM 1626 C C . GLN A 1 204 ? 34.707 -9.869 12.897 1.00 16.46 515 GLN A C 1
ATOM 1627 O O . GLN A 1 204 ? 34.399 -9.118 11.974 1.00 13.51 515 GLN A O 1
ATOM 1633 N N . PRO A 1 205 ? 33.836 -10.749 13.415 1.00 15.32 516 PRO A N 1
ATOM 1634 C CA . PRO A 1 205 ? 32.471 -10.866 12.894 1.00 14.31 516 PRO A CA 1
ATOM 1635 C C . PRO A 1 205 ? 31.631 -9.593 12.982 1.00 13.96 516 PRO A C 1
ATOM 1636 O O . PRO A 1 205 ? 30.833 -9.316 12.091 1.00 14.40 516 PRO A O 1
ATOM 1640 N N . ALA A 1 206 ? 31.812 -8.819 14.047 1.00 12.65 517 ALA A N 1
ATOM 1641 C CA . ALA A 1 206 ? 31.043 -7.590 14.209 1.00 10.76 517 ALA A CA 1
ATOM 1642 C C . ALA A 1 206 ? 31.373 -6.613 13.086 1.00 11.32 517 ALA A C 1
ATOM 1643 O O . ALA A 1 206 ? 30.492 -5.923 12.576 1.00 11.72 517 ALA A O 1
ATOM 1645 N N . ILE A 1 207 ? 32.642 -6.561 12.701 1.00 11.07 518 ILE A N 1
ATOM 1646 C CA . ILE A 1 207 ? 33.059 -5.667 11.630 1.00 12.71 518 ILE A CA 1
ATOM 1647 C C . ILE A 1 207 ? 32.551 -6.185 10.282 1.00 12.44 518 ILE A C 1
ATOM 1648 O O . ILE A 1 207 ? 32.058 -5.412 9.459 1.00 11.10 518 ILE A O 1
ATOM 1653 N N . ARG A 1 208 ? 32.660 -7.493 10.053 1.00 13.37 519 ARG A N 1
ATOM 1654 C CA . ARG A 1 208 ? 32.176 -8.064 8.798 1.00 14.04 519 ARG A CA 1
ATOM 1655 C C . ARG A 1 208 ? 30.695 -7.752 8.595 1.00 13.79 519 ARG A C 1
ATOM 1656 O O . ARG A 1 208 ? 30.271 -7.414 7.491 1.00 14.03 519 ARG A O 1
ATOM 1664 N N . THR A 1 209 ? 29.911 -7.859 9.665 1.00 12.83 520 THR A N 1
ATOM 1665 C CA . THR A 1 209 ? 28.478 -7.598 9.588 1.00 13.66 520 THR A CA 1
ATOM 1666 C C . THR A 1 209 ? 28.177 -6.197 9.059 1.00 12.27 520 THR A C 1
ATOM 1667 O O . THR A 1 209 ? 27.281 -6.016 8.231 1.00 12.04 520 THR A O 1
ATOM 1671 N N . ILE A 1 210 ? 28.921 -5.208 9.540 1.00 10.38 521 ILE A N 1
ATOM 1672 C CA . ILE A 1 210 ? 28.723 -3.837 9.090 1.00 11.27 521 ILE A CA 1
ATOM 1673 C C . ILE A 1 210 ? 29.103 -3.745 7.617 1.00 11.87 521 ILE A C 1
ATOM 1674 O O . ILE A 1 210 ? 28.472 -3.019 6.845 1.00 11.65 521 ILE A O 1
ATOM 1679 N N . GLY A 1 211 ? 30.137 -4.488 7.234 1.00 10.25 522 GLY A N 1
ATOM 1680 C CA . GLY A 1 211 ? 30.571 -4.494 5.850 1.00 11.35 522 GLY A CA 1
ATOM 1681 C C . GLY A 1 211 ? 29.519 -5.092 4.931 1.00 11.45 522 GLY A C 1
ATOM 1682 O O . GLY A 1 211 ? 29.323 -4.617 3.811 1.00 11.76 522 GLY A O 1
ATOM 1683 N N . PHE A 1 212 ? 28.841 -6.141 5.389 1.00 11.25 523 PHE A N 1
ATOM 1684 C CA . PHE A 1 212 ? 27.800 -6.763 4.572 1.00 10.89 523 PHE A CA 1
ATOM 1685 C C . PHE A 1 212 ? 26.672 -5.762 4.360 1.00 10.19 523 PHE A C 1
ATOM 1686 O O . PHE A 1 212 ? 26.072 -5.697 3.286 1.00 12.29 523 PHE A O 1
ATOM 1694 N N . GLU A 1 213 ? 26.391 -4.983 5.398 1.00 9.49 524 GLU A N 1
ATOM 1695 C CA . GLU A 1 213 ? 25.349 -3.972 5.340 1.00 10.93 524 GLU A CA 1
ATOM 1696 C C . GLU A 1 213 ? 25.734 -2.920 4.300 1.00 10.40 524 GLU A C 1
ATOM 1697 O O . GLU A 1 213 ? 24.899 -2.490 3.511 1.00 10.00 524 GLU A O 1
ATOM 1703 N N . SER A 1 214 ? 27.002 -2.516 4.298 1.00 10.54 525 SER A N 1
ATOM 1704 C CA . SER A 1 214 ? 27.474 -1.517 3.338 1.00 9.23 525 SER A CA 1
ATOM 1705 C C . SER A 1 214 ? 27.282 -1.985 1.906 1.00 9.39 525 SER A C 1
ATOM 1706 O O . SER A 1 214 ? 26.801 -1.237 1.059 1.00 9.38 525 SER A O 1
ATOM 1709 N N . PHE A 1 215 ? 27.675 -3.223 1.631 1.00 9.37 526 PHE A N 1
ATOM 1710 C CA . PHE A 1 215 ? 27.550 -3.755 0.284 1.00 11.65 526 PHE A CA 1
ATOM 1711 C C . PHE A 1 215 ? 26.089 -3.929 -0.114 1.00 11.64 526 PHE A C 1
ATOM 1712 O O . PHE A 1 215 ? 25.717 -3.666 -1.258 1.00 10.83 526 PHE A O 1
ATOM 1720 N N . ALA A 1 216 ? 25.258 -4.359 0.832 1.00 11.40 527 ALA A N 1
ATOM 1721 C CA . ALA A 1 216 ? 23.838 -4.555 0.562 1.00 11.21 527 ALA A CA 1
ATOM 1722 C C . ALA A 1 216 ? 23.202 -3.213 0.196 1.00 10.36 527 ALA A C 1
ATOM 1723 O O . ALA A 1 216 ? 22.421 -3.121 -0.750 1.00 12.02 527 ALA A O 1
ATOM 1725 N N . ILE A 1 217 ? 23.544 -2.173 0.950 1.00 11.10 528 ILE A N 1
ATOM 1726 C CA . ILE A 1 217 ? 23.020 -0.837 0.686 1.00 9.56 528 ILE A CA 1
ATOM 1727 C C . ILE A 1 217 ? 23.447 -0.380 -0.705 1.00 11.17 528 ILE A C 1
ATOM 1728 O O . ILE A 1 217 ? 22.641 0.167 -1.461 1.00 11.66 528 ILE A O 1
ATOM 1733 N N . LEU A 1 218 ? 24.714 -0.607 -1.039 1.00 9.97 529 LEU A N 1
ATOM 1734 C CA . LEU A 1 218 ? 25.237 -0.214 -2.341 1.00 9.21 529 LEU A CA 1
ATOM 1735 C C . LEU A 1 218 ? 24.508 -0.924 -3.474 1.00 10.39 529 LEU A C 1
ATOM 1736 O O . LEU A 1 218 ? 24.271 -0.338 -4.531 1.00 11.08 529 LEU A O 1
ATOM 1741 N N . ILE A 1 219 ? 24.147 -2.183 -3.250 1.00 10.94 530 ILE A N 1
ATOM 1742 C CA . ILE A 1 219 ? 23.4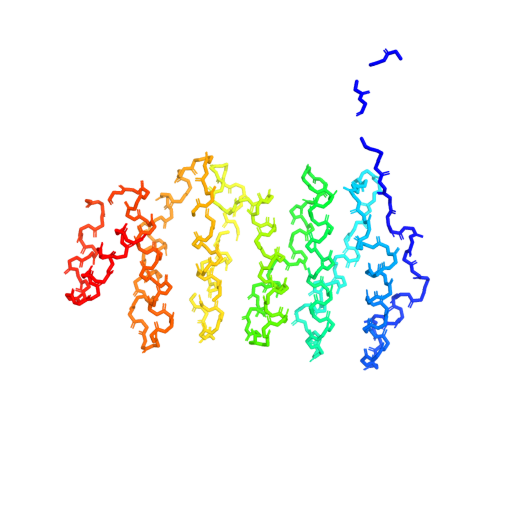39 -2.949 -4.267 1.00 10.69 530 ILE A CA 1
ATOM 1743 C C . ILE A 1 219 ? 22.018 -2.416 -4.440 1.00 11.68 530 ILE A C 1
ATOM 1744 O O . ILE A 1 219 ? 21.516 -2.332 -5.559 1.00 13.09 530 ILE A O 1
ATOM 1749 N N . LYS A 1 220 ? 21.376 -2.037 -3.339 1.00 12.05 531 LYS A N 1
ATOM 1750 C CA . LYS A 1 220 ? 20.021 -1.503 -3.420 1.00 13.23 531 LYS A CA 1
ATOM 1751 C C . LYS A 1 220 ? 20.010 -0.155 -4.140 1.00 13.79 531 LYS A C 1
ATOM 1752 O O . LYS A 1 220 ? 19.015 0.219 -4.762 1.00 14.21 531 LYS A O 1
ATOM 1758 N N . ILE A 1 221 ? 21.122 0.568 -4.058 1.00 11.51 532 ILE A N 1
ATOM 1759 C CA . ILE A 1 221 ? 21.226 1.874 -4.706 1.00 12.07 532 ILE A CA 1
ATOM 1760 C C . ILE A 1 221 ? 21.571 1.785 -6.188 1.00 11.69 532 ILE A C 1
ATOM 1761 O O . ILE A 1 221 ? 20.846 2.314 -7.035 1.00 12.94 532 ILE A O 1
ATOM 1766 N N . PHE A 1 222 ? 22.668 1.098 -6.495 1.00 10.53 533 PHE A N 1
ATOM 1767 C CA . PHE A 1 222 ? 23.160 0.995 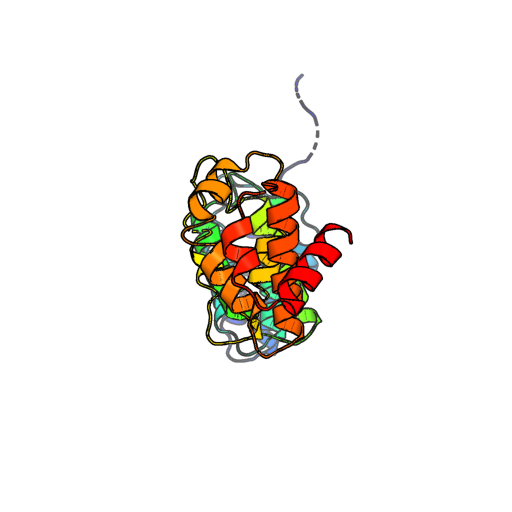-7.864 1.00 12.48 533 PHE A CA 1
ATOM 1768 C C . PHE A 1 222 ? 22.814 -0.261 -8.647 1.00 13.36 533 PHE A C 1
ATOM 1769 O O . PHE A 1 222 ? 23.008 -0.303 -9.862 1.00 14.83 533 PHE A O 1
ATOM 1777 N N . GLY A 1 223 ? 22.308 -1.278 -7.962 1.00 14.47 534 GLY A N 1
ATOM 1778 C CA . GLY A 1 223 ? 21.962 -2.509 -8.645 1.00 15.36 534 GLY A CA 1
ATOM 1779 C C . GLY A 1 223 ? 23.064 -3.540 -8.519 1.00 16.46 534 GLY A C 1
ATOM 1780 O O . GLY A 1 223 ? 24.227 -3.203 -8.306 1.00 16.09 534 GLY A O 1
ATOM 1789 N N . ASN A 1 225 ? 24.268 -5.782 -10.895 1.00 21.26 536 ASN A N 1
ATOM 1790 C CA . ASN A 1 225 ? 25.175 -5.887 -12.034 1.00 21.69 536 ASN A CA 1
ATOM 1791 C C . ASN A 1 225 ? 26.493 -5.132 -11.949 1.00 20.19 536 ASN A C 1
ATOM 1792 O O . ASN A 1 225 ? 27.536 -5.664 -12.323 1.00 17.33 536 ASN A O 1
ATOM 1797 N N . THR A 1 226 ? 26.465 -3.900 -11.456 1.00 17.89 537 THR A N 1
ATOM 1798 C CA . THR A 1 226 ? 27.693 -3.120 -11.398 1.00 16.98 537 THR A CA 1
ATOM 1799 C C . THR A 1 226 ? 28.748 -3.670 -10.434 1.00 17.26 537 THR A C 1
ATOM 1800 O O . THR A 1 226 ? 29.920 -3.306 -10.522 1.00 17.92 537 THR A O 1
ATOM 1804 N N . PHE A 1 227 ? 28.343 -4.564 -9.535 1.00 15.85 538 PHE A N 1
ATOM 1805 C CA . PHE A 1 227 ? 29.274 -5.138 -8.564 1.00 17.01 538 PHE A CA 1
ATOM 1806 C C . PHE A 1 227 ? 29.604 -6.608 -8.822 1.00 18.58 538 PHE A C 1
ATOM 1807 O O . PHE A 1 227 ? 30.284 -7.242 -8.012 1.00 19.60 538 PHE A O 1
ATOM 1815 N N . VAL A 1 228 ? 29.133 -7.149 -9.940 1.00 19.11 539 VAL A N 1
ATOM 1816 C CA . VAL A 1 228 ? 29.380 -8.554 -10.252 1.00 19.88 539 VAL A CA 1
ATOM 1817 C C . VAL A 1 228 ? 30.849 -8.954 -10.134 1.00 19.26 539 VAL A C 1
ATOM 1818 O O . VAL A 1 228 ? 31.174 -9.951 -9.4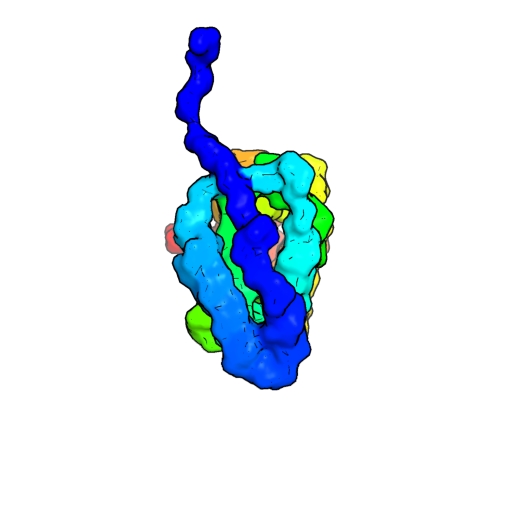83 1.00 19.44 539 VAL A O 1
ATOM 1822 N N . LYS A 1 229 ? 31.737 -8.179 -10.748 1.00 18.89 540 LYS A N 1
ATOM 1823 C CA . LYS A 1 229 ? 33.160 -8.488 -10.701 1.00 19.69 540 LYS A CA 1
ATOM 1824 C C . LYS A 1 229 ? 33.675 -8.584 -9.269 1.00 19.00 540 LYS A C 1
ATOM 1825 O O . LYS A 1 229 ? 34.376 -9.533 -8.915 1.00 19.02 540 LYS A O 1
ATOM 1831 N N . THR A 1 230 ? 33.327 -7.600 -8.448 1.00 19.03 541 THR A N 1
ATOM 1832 C CA . THR A 1 230 ? 33.764 -7.586 -7.056 1.00 19.30 541 THR A CA 1
ATOM 1833 C C . THR A 1 230 ? 33.187 -8.757 -6.274 1.00 17.68 541 THR A C 1
ATOM 1834 O O . THR A 1 230 ? 33.901 -9.440 -5.540 1.00 17.86 541 THR A O 1
ATOM 1838 N N . LEU A 1 231 ? 31.888 -8.980 -6.435 1.00 17.22 542 LEU A N 1
ATOM 1839 C CA . LEU A 1 231 ? 31.205 -10.062 -5.739 1.00 17.46 542 LEU A CA 1
ATOM 1840 C C . LEU A 1 231 ? 31.750 -11.433 -6.110 1.00 18.44 542 LEU A C 1
ATOM 1841 O O . LEU A 1 231 ? 31.875 -12.307 -5.254 1.00 18.92 542 LEU A O 1
ATOM 1846 N N . GLU A 1 232 ? 32.073 -11.619 -7.386 1.00 17.02 543 GLU A N 1
ATOM 1847 C CA . GLU A 1 232 ? 32.607 -12.893 -7.854 1.00 17.47 543 GLU A CA 1
ATOM 1848 C C . GLU A 1 232 ? 34.006 -13.170 -7.309 1.00 19.46 543 GLU A C 1
ATOM 1849 O O . GLU A 1 232 ? 34.458 -14.314 -7.315 1.00 19.66 543 GLU A O 1
ATOM 1855 N N . HIS A 1 233 ? 34.694 -12.129 -6.845 1.00 19.50 544 HIS A N 1
ATOM 1856 C CA . HIS A 1 233 ? 36.039 -12.301 -6.304 1.00 22.96 544 HIS A CA 1
ATOM 1857 C C . HIS A 1 233 ? 36.030 -12.619 -4.811 1.00 23.64 544 HIS A C 1
ATOM 1858 O O . HIS A 1 233 ? 36.983 -13.196 -4.283 1.00 24.63 544 HIS A O 1
ATOM 1865 N N . LEU A 1 234 ? 34.958 -12.238 -4.125 1.00 23.78 545 LEU A N 1
ATOM 1866 C CA . LEU A 1 234 ? 34.844 -12.507 -2.695 1.00 24.86 545 LEU A CA 1
ATOM 1867 C C . LEU A 1 234 ? 34.696 -14.002 -2.456 1.00 26.18 545 LEU A C 1
ATOM 1868 O O . LEU A 1 234 ? 34.433 -14.765 -3.388 1.00 25.55 545 LEU A O 1
ATOM 1873 N N . ASP A 1 235 ? 34.868 -14.418 -1.204 1.00 28.37 546 ASP A N 1
ATOM 1874 C CA . ASP A 1 235 ? 34.707 -15.821 -0.854 1.00 29.58 546 ASP A CA 1
ATOM 1875 C C . ASP A 1 235 ? 33.234 -16.113 -1.088 1.00 29.72 546 ASP A C 1
ATOM 1876 O O . ASP A 1 235 ? 32.383 -15.261 -0.831 1.00 29.49 546 ASP A O 1
ATOM 1881 N N . ASN A 1 236 ? 32.932 -17.309 -1.573 1.00 29.60 547 ASN A N 1
ATOM 1882 C CA . ASN A 1 236 ? 31.554 -17.688 -1.856 1.00 30.15 547 ASN A CA 1
ATOM 1883 C C . ASN A 1 236 ? 30.594 -17.411 -0.696 1.00 29.37 547 ASN A C 1
ATOM 1884 O O . ASN A 1 236 ? 29.493 -16.900 -0.905 1.00 28.65 547 ASN A O 1
ATOM 1889 N N . LEU A 1 237 ? 31.012 -17.746 0.521 1.00 27.82 548 LEU A N 1
ATOM 1890 C CA . LEU A 1 237 ? 30.179 -17.542 1.705 1.00 28.02 548 LEU A CA 1
ATOM 1891 C C . LEU A 1 237 ? 29.802 -16.076 1.912 1.00 26.55 548 LEU A C 1
ATOM 1892 O O . LEU A 1 237 ? 28.649 -15.760 2.209 1.00 26.27 548 LEU A O 1
ATOM 1897 N N . LYS A 1 238 ? 30.779 -15.186 1.769 1.00 24.40 549 LYS A N 1
ATOM 1898 C CA . LYS A 1 238 ? 30.539 -13.758 1.949 1.00 22.84 549 LYS A CA 1
ATOM 1899 C C . LYS A 1 238 ? 29.614 -13.194 0.873 1.00 23.03 549 LYS A C 1
ATOM 1900 O O . LYS A 1 238 ? 28.774 -12.338 1.154 1.00 21.20 549 LYS A O 1
ATOM 1906 N N . ARG A 1 239 ? 29.759 -13.679 -0.357 1.00 23.63 550 ARG A N 1
ATOM 1907 C CA . ARG A 1 239 ? 28.902 -13.213 -1.441 1.00 24.08 550 ARG A CA 1
ATOM 1908 C C . ARG A 1 239 ? 27.460 -13.558 -1.089 1.00 24.39 550 ARG A C 1
ATOM 1909 O O . ARG A 1 239 ? 26.563 -12.724 -1.208 1.00 21.00 550 ARG A O 1
ATOM 1917 N N . LYS A 1 240 ? 27.243 -14.794 -0.647 1.00 24.22 551 LYS A N 1
ATOM 1918 C CA . LYS A 1 240 ? 25.905 -15.242 -0.281 1.00 25.66 551 LYS A CA 1
ATOM 1919 C C . LYS A 1 240 ? 25.344 -14.449 0.891 1.00 24.03 551 LYS A C 1
ATOM 1920 O O . LYS A 1 240 ? 24.148 -14.160 0.937 1.00 24.33 551 LYS A O 1
ATOM 1926 N N . LYS A 1 241 ? 26.210 -14.094 1.833 1.00 23.37 552 LYS A N 1
ATOM 1927 C CA . LYS A 1 241 ? 25.790 -13.325 2.997 1.00 23.73 552 LYS A CA 1
ATOM 1928 C C . LYS A 1 241 ? 25.279 -11.954 2.554 1.00 21.45 552 LYS A C 1
ATOM 1929 O O . LYS A 1 241 ? 24.273 -11.456 3.062 1.00 20.74 552 LYS A O 1
ATOM 1935 N N . ILE A 1 242 ? 25.984 -11.346 1.605 1.00 19.43 553 ILE A N 1
ATOM 1936 C CA . ILE A 1 242 ? 25.603 -10.032 1.094 1.00 18.59 553 ILE A CA 1
ATOM 1937 C C . ILE A 1 242 ? 24.262 -10.083 0.361 1.00 19.63 553 ILE A C 1
ATOM 1938 O O . ILE A 1 242 ? 23.400 -9.222 0.557 1.00 19.15 553 ILE A O 1
ATOM 1943 N N . GLU A 1 243 ? 24.092 -11.091 -0.486 1.00 21.49 554 GLU A N 1
ATOM 1944 C CA . GLU A 1 243 ? 22.854 -11.247 -1.240 1.00 24.54 554 GLU A CA 1
ATOM 1945 C C . GLU A 1 243 ? 21.678 -11.413 -0.286 1.00 25.24 554 GLU A C 1
ATOM 1946 O O . GLU A 1 243 ? 20.606 -10.844 -0.498 1.00 25.49 554 GLU A O 1
ATOM 1952 N N . GLU A 1 244 ? 21.892 -12.190 0.769 1.00 26.36 555 GLU A N 1
ATOM 1953 C CA . GLU A 1 244 ? 20.859 -12.434 1.767 1.00 28.24 555 GLU A CA 1
ATOM 1954 C C . GLU A 1 244 ? 20.523 -11.139 2.503 1.00 27.50 555 GLU A C 1
ATOM 1955 O O . GLU A 1 244 ? 19.364 -10.880 2.827 1.00 27.21 555 GLU A O 1
ATOM 1961 N N . THR A 1 245 ? 21.544 -10.326 2.759 1.00 25.36 556 THR A N 1
ATOM 1962 C CA . THR A 1 245 ? 21.361 -9.061 3.459 1.00 24.42 556 THR A CA 1
ATOM 1963 C C . THR A 1 245 ? 20.584 -8.065 2.601 1.00 24.63 556 THR A C 1
ATOM 1964 O O . THR A 1 245 ? 19.831 -7.244 3.122 1.00 24.95 556 THR A O 1
ATOM 1968 N N . VAL A 1 246 ? 20.766 -8.141 1.286 1.00 23.79 557 VAL A N 1
ATOM 1969 C CA . VAL A 1 246 ? 20.059 -7.252 0.371 1.00 26.14 557 VAL A CA 1
ATOM 1970 C C . VAL A 1 246 ? 18.555 -7.462 0.539 1.00 29.17 557 VAL A C 1
ATOM 1971 O O . VAL A 1 246 ? 17.764 -6.526 0.402 1.00 28.86 557 VAL A O 1
ATOM 1975 N N . LYS A 1 247 ? 18.173 -8.697 0.846 1.00 32.33 558 LYS A N 1
ATOM 1976 C CA . LYS A 1 247 ? 16.770 -9.047 1.040 1.00 36.73 558 LYS A CA 1
ATOM 1977 C C . LYS A 1 247 ? 16.277 -8.593 2.410 1.00 39.14 558 LYS A C 1
ATOM 1978 O O . LYS A 1 247 ? 15.140 -8.140 2.552 1.00 40.45 558 LYS A O 1
ATOM 1984 N N . THR A 1 248 ? 17.138 -8.715 3.415 1.00 41.51 559 THR A N 1
ATOM 1985 C CA . THR A 1 248 ? 16.793 -8.314 4.773 1.00 43.63 559 THR A CA 1
ATOM 1986 C C . THR A 1 248 ? 16.847 -6.795 4.900 1.00 44.84 559 THR A C 1
ATOM 1987 O O . THR A 1 248 ? 15.783 -6.182 5.132 1.00 46.10 559 THR A O 1
#

Radius of gyration: 20.15 Å; Cα contacts (8 Å, |Δi|>4): 277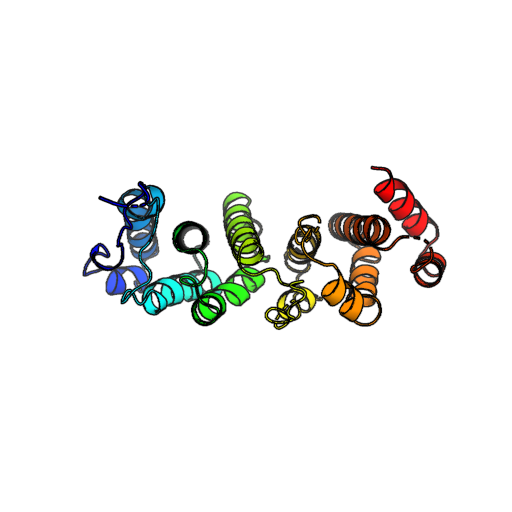; chains: 1; bounding box: 43×61×51 Å

Secondary structure (DSSP, 8-state):
-------B--GGGS-TTHHHHHT-SSHHHHHHHHHHHHHHTGGG---B--TT---HHHHHHHHHHHHH-S-HHHHHHHHHHHHHHHHHH-TTTS-HHHHHHHHHHHHHGGG---HHHHHHHHHHHHHHHHHS-TT-TT-TT---HHHHH---SSTTT--HHHHHHH-----S-SHHHHHHIIIIIHHHHHHHHT-SSHHHHHHHHHHHHHHHHHH--TTHHHHHHS-HHHHHHHHHHHH-

InterPro domains:
  IPR011989 Armadillo-like helical [G3DSA:1.25.10.10] (1-278)
  IPR011989 Armadillo-like helical [G3DSA:1.25.10.10] (321-560)
  IPR016024 Armadillo-type fold [SSF48371] (24-545)
  IPR021133 HEAT, type 2 [PS50077] (503-541)
  IPR034085 TOG domain [SM01349] (2-250)
  IPR034085 TOG domain [SM01349] (317-566)
  IPR045110 XMAP215 [PTHR12609] (1-726)
  IPR048491 XMAP215/Dis1/CLASP, TOG domain [PF21041] (8-241)
  IPR048492 Stu2, C-terminal segment [PF21042] (857-879)

Sequence (240 aa):
SHASLPEETILDKLPKDFQERITSSKWKDRVEALEEFWDSVLSQTKKLKSTSQNYSNLLGIYGHIIQKDANIQAVALAAQSVELICDKLKTPGFSKDYVSLVFTPLLDRTKEKKPSVIEAIRKALLTICKYYDPLASSGRNEDLKDILEHKHKTPQIRECTQLFNASKEEKDGYSTLQRYLKDEVVPIVIQIVNDTQPAIRTIGFESFAILIKIFGNTFVKTLEHLDNLKRKKIEETVKT

Solvent-accessible surface area: 12989 Å² total

Foldseek 3Di:
DDDDDDADELVVVQDPCLVVQCPDPDPCSNLCSLVVSVVPPQVPHAAHDQPPHDCQVVLLSLQCCLQDPPDLSSVLSSLQSLQSCCVRHFPPSCPVVSCVSHVLSLLVNLLDDDVSSNVSSLSSLLSVCVRVPCQPPVNPNVCCVSLLVLCDPRPSSLSSLLSVLVSCPDDHDRNSVVVCPPPRPLVSLLCQCPDPDPVSVVSSLSSLLSVCVVPNVPCVVVLVPDDVVSSVSSVVNVVD

GO terms:
  GO:0061863 microtubule plus end polymerase activity (F, IDA)
  GO:0000776 kinetochore (C, IDA)
  GO:0005816 spindle pole body (C, IDA)
  GO:0005876 spindle microtubule (C, IDA)
  GO:0005938 cell cortex (C, IDA)
  GO:0046785 microtubule polymerization (P, IDA)
  GO:0007052 mitotic spindle organization (P, IGI)
  GO:0008017 microtubule binding (F, IMP)
  GO:0005634 nucleus (C, IMP)
  GO:0099606 microtubule plus-end directed mitotic chromosome migration (P, IMP)
  GO:0007020 microtubule nucleation (P, IMP)
  GO:0005515 protein binding (F, IPI)
  GO:1990758 mitotic sister chromatid biorientation (P, IMP)
  GO:0140273 repair of mitotic kinetochore microtubule attachment defect (P, IMP)